Protein AF-A0A165KVC3-F1 (afdb_monomer)

Organism: NCBI:txid1314783

Radius of gyration: 18.14 Å; Cα contacts (8 Å, |Δi|>4): 206; chains: 1; bounding box: 57×39×47 Å

Nearest PDB structures (foldseek):
  8bv0-assembly2_C  TM=3.585E-01  e=6.090E+00  Solanum lycopersicum

Secondary structure (DSSP, 8-state):
-TTSS-HHHHHHHHH--HHHHHHHHHHHHHHHHTSSS--SS--HHHHHHHHHHHHT-----SSHHHHHHHHHHHHHS--EEEEE-GGG-SEEEE----HHHHHHHHHHHHTTSSSSSS-THHHHHHHHS---TTTHHHHHHHHHHHHHHHHHTSSBPPTT--S-SS---S--------B-------

pLDDT: mean 71.04, std 16.11, range [32.44, 91.25]

Structure (mmCIF, N/CA/C/O backbone):
data_AF-A0A165KVC3-F1
#
_entry.id   AF-A0A165KVC3-F1
#
loop_
_atom_site.group_PDB
_atom_site.id
_atom_site.type_symbol
_atom_site.label_atom_id
_atom_site.label_alt_id
_atom_site.label_comp_id
_atom_site.label_asym_id
_atom_site.label_entity_id
_atom_site.label_seq_id
_atom_site.pdbx_PDB_ins_code
_atom_site.Cartn_x
_atom_site.Cartn_y
_atom_site.Cartn_z
_atom_site.occupancy
_atom_site.B_iso_or_equiv
_atom_site.auth_seq_id
_atom_site.auth_comp_id
_atom_site.auth_asym_id
_atom_site.auth_atom_id
_atom_site.pdbx_PDB_model_num
ATOM 1 N N . MET A 1 1 ? 6.516 -11.580 -10.990 1.00 71.81 1 MET A N 1
ATOM 2 C CA . MET A 1 1 ? 5.979 -10.731 -9.897 1.00 71.81 1 MET A CA 1
ATOM 3 C C . MET A 1 1 ? 4.496 -10.422 -10.071 1.00 71.81 1 MET A C 1
ATOM 5 O O . MET A 1 1 ? 3.772 -10.575 -9.100 1.00 71.81 1 MET A O 1
ATOM 9 N N . ALA A 1 2 ? 4.031 -10.048 -11.270 1.00 78.44 2 ALA A N 1
ATOM 10 C CA . ALA A 1 2 ? 2.647 -9.614 -11.491 1.00 78.44 2 ALA A CA 1
ATOM 11 C C . ALA A 1 2 ? 1.550 -10.652 -11.191 1.00 78.44 2 ALA A C 1
ATOM 13 O O . ALA A 1 2 ? 0.465 -10.273 -10.769 1.00 78.44 2 ALA A O 1
ATOM 14 N N . HIS A 1 3 ? 1.837 -11.948 -11.338 1.00 83.44 3 HIS A N 1
ATOM 15 C CA . HIS A 1 3 ? 0.881 -13.023 -11.026 1.00 83.44 3 HIS A CA 1
ATOM 16 C C . HIS A 1 3 ? 0.833 -13.414 -9.540 1.00 83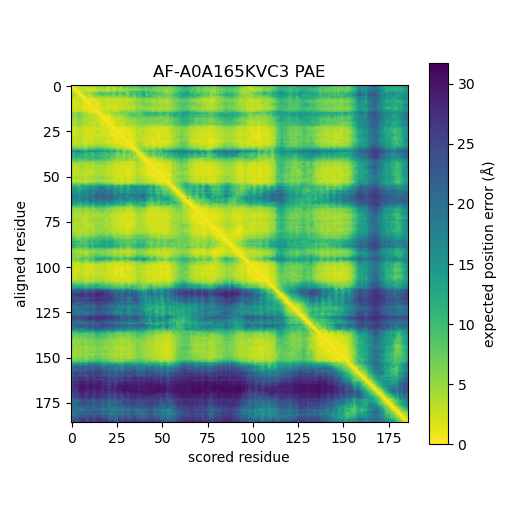.44 3 HIS A C 1
ATOM 18 O O . HIS A 1 3 ? 0.054 -14.287 -9.168 1.00 83.44 3 HIS A O 1
ATOM 24 N N . PHE A 1 4 ? 1.666 -12.813 -8.684 1.00 79.50 4 PHE A N 1
ATOM 25 C CA . PHE A 1 4 ? 1.647 -13.092 -7.249 1.00 79.50 4 PHE A CA 1
ATOM 26 C C . PHE A 1 4 ? 0.729 -12.099 -6.539 1.00 79.50 4 PHE A C 1
ATOM 28 O O . PHE A 1 4 ? 1.031 -10.908 -6.483 1.00 79.50 4 PHE A O 1
ATOM 35 N N . GLY A 1 5 ? -0.367 -12.600 -5.969 1.00 77.44 5 GLY A N 1
ATOM 36 C CA . GLY A 1 5 ? -1.343 -11.783 -5.255 1.00 77.44 5 GLY A CA 1
ATOM 37 C C . GLY A 1 5 ? -2.669 -11.683 -5.998 1.00 77.44 5 GLY A C 1
ATOM 38 O O . GLY A 1 5 ? -3.227 -12.696 -6.420 1.00 77.44 5 GLY A O 1
ATOM 39 N N . ARG A 1 6 ? -3.215 -10.470 -6.117 1.00 74.12 6 ARG A N 1
ATOM 40 C CA . ARG A 1 6 ? -4.521 -10.260 -6.745 1.00 74.12 6 ARG A CA 1
ATOM 41 C C . ARG A 1 6 ? -4.454 -10.443 -8.263 1.00 74.12 6 ARG A C 1
ATOM 43 O O . ARG A 1 6 ? -3.490 -10.013 -8.897 1.00 74.12 6 ARG A O 1
ATOM 50 N N . PRO A 1 7 ? -5.541 -10.939 -8.880 1.00 80.69 7 PRO A N 1
ATOM 51 C CA . PRO A 1 7 ? -5.613 -11.096 -10.330 1.00 80.69 7 PRO A CA 1
ATOM 52 C C . PRO A 1 7 ? -5.569 -9.761 -11.087 1.00 80.69 7 PRO A C 1
ATOM 54 O O . PRO A 1 7 ? -5.354 -9.772 -12.292 1.00 80.69 7 PRO A O 1
ATOM 57 N N . LEU A 1 8 ? -5.742 -8.616 -10.409 1.00 85.56 8 LEU A N 1
ATOM 58 C CA . LEU A 1 8 ? -5.713 -7.291 -11.032 1.00 85.56 8 LEU A CA 1
ATOM 59 C C . LEU A 1 8 ? -4.408 -7.052 -11.805 1.00 85.56 8 LEU A C 1
ATOM 61 O O . LEU A 1 8 ? -4.451 -6.734 -12.989 1.00 85.56 8 LEU A O 1
ATOM 65 N N . PHE A 1 9 ? -3.255 -7.209 -11.152 1.00 87.44 9 PHE A N 1
ATOM 66 C CA . PHE A 1 9 ? -1.968 -6.945 -11.798 1.00 87.44 9 PHE A CA 1
ATOM 67 C C . PHE A 1 9 ? -1.561 -8.053 -12.763 1.00 87.44 9 PHE A C 1
ATOM 69 O O . PHE A 1 9 ? -1.007 -7.747 -13.812 1.00 87.44 9 PHE A O 1
ATOM 76 N N . GLY A 1 10 ? -1.884 -9.311 -12.451 1.00 86.81 10 GLY A N 1
ATOM 77 C CA . GLY A 1 10 ? -1.649 -10.437 -13.357 1.00 86.81 10 GLY A CA 1
ATOM 78 C C . GLY A 1 10 ? -2.412 -10.272 -14.669 1.00 86.81 10 GLY A C 1
ATOM 79 O O . GLY A 1 10 ? -1.808 -10.311 -15.731 1.00 86.81 10 GLY A O 1
ATOM 80 N N . GLY A 1 11 ? -3.709 -9.963 -14.597 1.00 86.50 11 GLY A N 1
ATOM 81 C CA . GLY A 1 11 ? -4.533 -9.729 -15.783 1.00 86.50 11 GLY A CA 1
ATOM 82 C C . GLY A 1 11 ? -4.105 -8.497 -16.582 1.00 86.50 11 GLY A C 1
ATOM 83 O O . GLY A 1 11 ? -4.104 -8.541 -17.807 1.00 86.50 11 GLY A O 1
ATOM 84 N N . MET A 1 12 ? -3.692 -7.409 -15.917 1.00 86.38 12 MET A N 1
ATOM 85 C CA . MET A 1 12 ? -3.117 -6.249 -16.616 1.00 86.38 12 MET A CA 1
ATOM 86 C C . MET A 1 12 ? -1.773 -6.561 -17.274 1.00 86.38 12 MET A C 1
ATOM 88 O O . MET A 1 12 ? -1.472 -5.981 -18.309 1.00 86.38 12 MET A O 1
ATOM 92 N N . TYR A 1 13 ? -0.971 -7.447 -16.687 1.00 87.81 13 TYR A N 1
ATOM 93 C CA . TYR A 1 13 ? 0.283 -7.896 -17.281 1.00 87.81 13 TYR A CA 1
ATOM 94 C C . TYR A 1 13 ? 0.022 -8.774 -18.513 1.00 87.81 13 TYR A C 1
ATOM 96 O O . TYR A 1 13 ? 0.623 -8.548 -19.554 1.00 87.81 13 TYR A O 1
ATOM 104 N N . ASP A 1 14 ? -0.927 -9.710 -18.426 1.00 88.75 14 ASP A N 1
ATOM 105 C CA . ASP A 1 14 ? -1.271 -10.621 -19.527 1.00 88.75 14 ASP A CA 1
ATOM 106 C C . ASP A 1 14 ? -1.936 -9.911 -20.716 1.00 88.75 14 ASP A C 1
ATOM 108 O O . ASP A 1 14 ? -1.708 -10.275 -21.868 1.00 88.75 14 ASP A O 1
ATOM 112 N N . ALA A 1 15 ? -2.778 -8.909 -20.445 1.00 88.88 15 ALA A N 1
ATOM 113 C CA . ALA A 1 15 ? -3.524 -8.171 -21.467 1.00 88.88 15 ALA A CA 1
ATOM 114 C C . ALA A 1 15 ? -2.882 -6.826 -21.863 1.00 88.88 15 ALA A C 1
ATOM 116 O O . ALA A 1 15 ? -3.408 -6.131 -22.734 1.00 88.88 15 ALA A O 1
ATOM 117 N N . GLY A 1 16 ? -1.805 -6.418 -21.188 1.00 84.88 16 GLY A N 1
ATOM 118 C CA . GLY A 1 16 ? -1.180 -5.106 -21.343 1.00 84.88 16 GLY A CA 1
ATOM 119 C C . GLY A 1 16 ? -0.303 -4.987 -22.589 1.00 84.88 16 GLY A C 1
ATOM 120 O O . GLY A 1 16 ? 0.224 -5.970 -23.101 1.00 84.88 16 GLY A O 1
ATOM 121 N N . ASN A 1 17 ? -0.121 -3.756 -23.070 1.00 87.75 17 ASN A N 1
ATOM 122 C CA . ASN A 1 17 ? 0.885 -3.422 -24.080 1.00 87.75 17 ASN A CA 1
ATOM 123 C C . ASN A 1 17 ? 2.239 -3.080 -23.418 1.00 87.75 17 ASN A C 1
ATOM 125 O O . ASN A 1 17 ? 2.325 -2.943 -22.197 1.00 87.75 17 ASN A O 1
ATOM 129 N N . ASP A 1 18 ? 3.291 -2.883 -24.218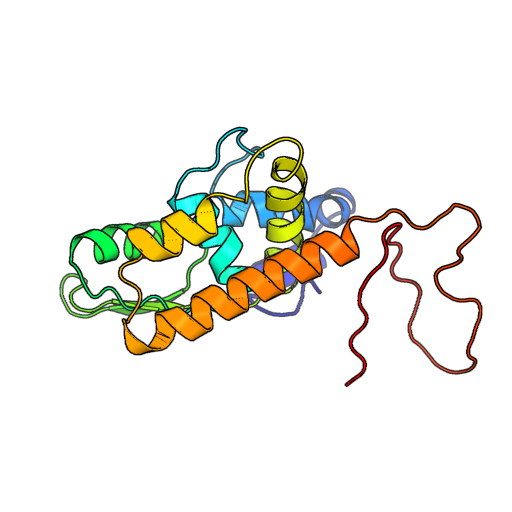 1.00 86.31 18 ASP A N 1
ATOM 130 C CA . ASP A 1 18 ? 4.648 -2.584 -23.719 1.00 86.31 18 ASP A CA 1
ATOM 131 C C . ASP A 1 18 ? 4.727 -1.345 -22.808 1.00 86.31 18 ASP A C 1
ATOM 133 O O . ASP A 1 18 ? 5.625 -1.241 -21.970 1.00 86.31 18 ASP A O 1
ATOM 137 N N . ASP A 1 19 ? 3.795 -0.402 -22.948 1.00 85.31 19 ASP A N 1
ATOM 138 C CA . ASP A 1 19 ? 3.709 0.783 -22.090 1.00 85.31 19 ASP A CA 1
ATOM 139 C C . ASP A 1 19 ? 3.171 0.419 -20.702 1.00 85.31 19 ASP A C 1
ATOM 141 O O . ASP A 1 19 ? 3.784 0.759 -19.692 1.00 85.31 19 ASP A O 1
ATOM 145 N N . ILE A 1 20 ? 2.092 -0.369 -20.636 1.00 81.88 20 ILE A N 1
ATOM 146 C CA . ILE A 1 20 ? 1.555 -0.898 -19.373 1.00 81.88 20 ILE A CA 1
ATOM 147 C C . ILE A 1 20 ? 2.599 -1.760 -18.663 1.00 81.88 20 ILE A C 1
ATOM 149 O O . ILE A 1 20 ? 2.740 -1.662 -17.447 1.00 81.88 20 ILE A O 1
ATOM 153 N N . LEU A 1 21 ? 3.343 -2.586 -19.402 1.00 83.94 21 LEU A N 1
ATOM 154 C CA . LEU A 1 21 ? 4.379 -3.445 -18.829 1.00 83.94 21 LEU A CA 1
ATOM 155 C C . LEU A 1 21 ? 5.537 -2.638 -18.235 1.00 83.94 21 LEU A C 1
ATOM 157 O O . LEU A 1 21 ? 6.023 -2.979 -17.154 1.00 83.94 21 LEU A O 1
ATOM 161 N N . ARG A 1 22 ? 5.955 -1.556 -18.906 1.00 85.00 22 ARG A N 1
ATOM 162 C CA . ARG A 1 22 ? 6.984 -0.641 -18.391 1.00 85.00 22 ARG A CA 1
ATOM 163 C C . ARG A 1 22 ? 6.512 0.130 -17.164 1.00 85.00 22 ARG A C 1
ATOM 165 O O . ARG A 1 22 ? 7.268 0.259 -16.203 1.00 85.00 22 ARG A O 1
ATOM 172 N N . ASP A 1 23 ? 5.256 0.564 -17.161 1.00 88.12 23 ASP A N 1
ATOM 173 C CA . ASP A 1 23 ? 4.713 1.436 -16.120 1.00 88.12 23 ASP A CA 1
ATOM 174 C C . ASP A 1 23 ? 3.945 0.684 -15.022 1.00 88.12 23 ASP A C 1
ATOM 176 O O . ASP A 1 23 ? 3.375 1.308 -14.125 1.00 88.12 23 ASP A O 1
ATOM 180 N N . ILE A 1 24 ? 3.942 -0.655 -15.025 1.00 89.06 24 ILE A N 1
ATOM 181 C CA . ILE A 1 24 ? 3.115 -1.461 -14.111 1.00 89.06 24 ILE A CA 1
ATOM 182 C C . ILE A 1 24 ? 3.391 -1.160 -12.632 1.00 89.06 24 ILE A C 1
ATOM 184 O O . ILE A 1 24 ? 2.469 -1.150 -11.816 1.00 89.06 24 ILE A O 1
ATOM 188 N N . ILE A 1 25 ? 4.646 -0.858 -12.279 1.00 89.00 25 ILE A N 1
ATOM 189 C CA . ILE A 1 25 ? 5.040 -0.478 -10.915 1.00 89.00 25 ILE A CA 1
ATOM 190 C C . ILE A 1 25 ? 4.497 0.913 -10.568 1.00 89.00 25 ILE A C 1
ATOM 192 O O . ILE A 1 25 ? 3.955 1.105 -9.481 1.00 89.00 25 ILE A O 1
ATOM 196 N N . ALA A 1 26 ? 4.588 1.873 -11.492 1.00 88.81 26 ALA A N 1
ATOM 197 C CA . ALA A 1 26 ? 4.032 3.210 -11.298 1.00 88.81 26 ALA A CA 1
ATOM 198 C C . ALA A 1 26 ? 2.503 3.151 -11.152 1.00 88.81 26 ALA A C 1
ATOM 200 O O . ALA A 1 26 ? 1.935 3.770 -10.252 1.00 88.81 26 ALA A O 1
ATOM 201 N N . TYR A 1 27 ? 1.839 2.328 -11.965 1.00 89.38 27 TYR A N 1
ATOM 202 C CA . TYR A 1 27 ? 0.403 2.091 -11.864 1.00 89.38 27 TYR A CA 1
ATOM 203 C C . TYR A 1 27 ? 0.014 1.444 -10.529 1.00 89.38 27 TYR A C 1
ATOM 205 O O . TYR A 1 27 ? -0.938 1.885 -9.880 1.00 89.38 27 TYR A O 1
ATOM 213 N N . ALA A 1 28 ? 0.763 0.431 -10.084 1.00 90.75 28 ALA 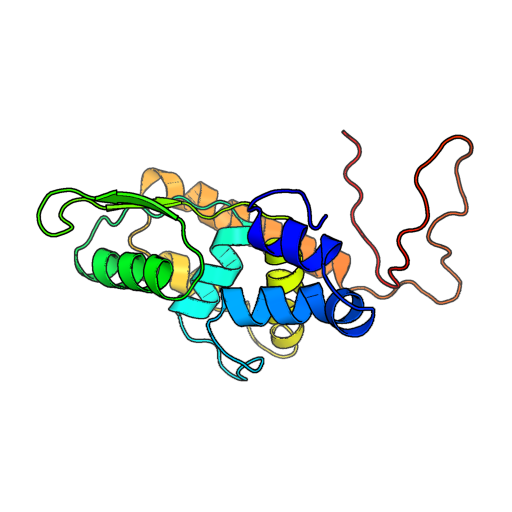A N 1
ATOM 214 C CA . ALA A 1 28 ? 0.578 -0.191 -8.776 1.00 90.75 28 ALA A CA 1
ATOM 215 C C . ALA A 1 28 ? 0.737 0.829 -7.638 1.00 90.75 28 ALA A C 1
ATOM 217 O O . ALA A 1 28 ? -0.081 0.850 -6.719 1.00 90.75 28 ALA A O 1
ATOM 218 N N . GLY A 1 29 ? 1.723 1.724 -7.741 1.00 90.69 29 GLY A N 1
ATOM 219 C CA . GLY A 1 29 ? 1.926 2.831 -6.809 1.00 90.69 29 GLY A CA 1
ATOM 220 C C . GLY A 1 29 ? 0.722 3.761 -6.762 1.00 90.69 29 GLY A C 1
ATOM 221 O O . GLY A 1 29 ? 0.151 3.958 -5.693 1.00 90.69 29 GLY A O 1
ATOM 222 N N . ASN A 1 30 ? 0.272 4.244 -7.920 1.00 91.25 30 ASN A N 1
ATOM 223 C CA . ASN A 1 30 ? -0.888 5.128 -8.044 1.00 91.25 30 ASN A CA 1
ATOM 224 C C . ASN A 1 30 ? -2.162 4.512 -7.453 1.00 91.25 30 ASN A C 1
ATOM 226 O O . ASN A 1 30 ? -2.935 5.194 -6.777 1.00 91.25 30 ASN A O 1
ATOM 230 N N . LYS A 1 31 ? -2.372 3.207 -7.667 1.00 91.06 31 LYS A N 1
ATOM 231 C CA . LYS A 1 31 ? -3.492 2.474 -7.066 1.00 91.06 31 LYS A CA 1
ATOM 232 C C . LYS A 1 31 ? -3.347 2.314 -5.557 1.00 91.06 31 LYS A C 1
ATOM 234 O O . LYS A 1 31 ? -4.343 2.445 -4.858 1.00 91.06 31 LYS A O 1
ATOM 239 N N . LEU A 1 32 ? -2.139 2.079 -5.051 1.00 90.44 32 LEU A N 1
ATOM 240 C CA . LEU A 1 32 ? -1.886 1.957 -3.617 1.00 90.44 32 LEU A CA 1
ATOM 241 C C . LEU A 1 32 ? -2.161 3.264 -2.863 1.00 90.44 32 LEU A C 1
ATOM 243 O O . LEU A 1 32 ? -2.712 3.238 -1.766 1.00 90.44 32 LEU A O 1
ATOM 247 N N . ILE A 1 33 ? -1.801 4.411 -3.438 1.00 90.12 33 ILE A N 1
ATOM 248 C CA . ILE A 1 33 ? -1.974 5.725 -2.795 1.00 90.12 33 ILE A CA 1
ATOM 249 C C . ILE A 1 33 ? -3.262 6.453 -3.199 1.00 90.12 33 ILE A C 1
ATOM 251 O O . ILE A 1 33 ? -3.480 7.577 -2.742 1.00 90.12 33 ILE A O 1
ATOM 255 N N . CYS A 1 34 ? -4.090 5.837 -4.047 1.00 91.06 34 CYS A N 1
ATOM 256 C CA . CYS A 1 34 ? -5.290 6.437 -4.632 1.00 91.06 34 CYS A CA 1
ATOM 257 C C . CYS A 1 34 ? -5.048 7.812 -5.283 1.00 91.06 34 CYS A C 1
ATOM 259 O O . CYS A 1 34 ? -5.874 8.717 -5.175 1.00 91.06 34 CYS A O 1
ATOM 261 N N . ALA A 1 35 ? -3.901 7.999 -5.939 1.00 86.12 35 ALA A N 1
ATOM 262 C CA . ALA A 1 35 ? -3.534 9.274 -6.547 1.00 86.12 35 ALA A CA 1
ATOM 263 C C . ALA A 1 35 ? -2.813 9.061 -7.888 1.00 86.12 35 ALA A C 1
ATOM 265 O O . ALA A 1 35 ? -2.043 8.113 -8.022 1.00 86.12 35 ALA A O 1
ATOM 266 N N . PRO A 1 36 ? -3.048 9.928 -8.891 1.00 72.81 36 PRO A N 1
ATOM 267 C CA . PRO A 1 36 ? -2.466 9.785 -10.227 1.00 72.81 36 PRO A CA 1
ATOM 268 C C . PRO A 1 36 ? -0.985 10.193 -10.312 1.00 72.81 36 PRO A C 1
ATOM 270 O O . PRO A 1 36 ? -0.344 9.928 -11.326 1.00 72.81 36 PRO A O 1
ATOM 273 N N . ALA A 1 37 ? -0.446 10.845 -9.279 1.00 68.00 37 ALA A N 1
ATOM 274 C CA . ALA A 1 37 ? 0.935 11.310 -9.220 1.00 68.00 37 ALA A CA 1
ATOM 275 C C . ALA A 1 37 ? 1.483 11.151 -7.801 1.00 68.00 37 ALA A C 1
ATOM 277 O O . ALA A 1 37 ? 0.722 11.311 -6.851 1.00 68.00 37 ALA A O 1
ATOM 278 N N . ASP A 1 38 ? 2.788 10.882 -7.686 1.00 69.62 38 ASP A N 1
ATOM 279 C CA . ASP A 1 38 ? 3.557 10.781 -6.437 1.00 69.62 38 ASP A CA 1
ATOM 280 C C . ASP A 1 38 ? 3.470 12.114 -5.655 1.00 69.62 38 ASP A C 1
ATOM 282 O O . ASP A 1 38 ? 4.162 13.074 -6.000 1.00 69.62 38 ASP A O 1
ATOM 286 N N . PRO A 1 39 ? 2.581 12.247 -4.648 1.00 68.38 39 PRO A N 1
ATOM 287 C CA . PRO A 1 39 ? 2.237 13.555 -4.090 1.00 68.38 39 PRO A CA 1
ATOM 288 C C . PRO A 1 39 ? 3.357 14.021 -3.166 1.00 68.38 39 PRO A C 1
ATOM 290 O O . PRO A 1 39 ? 3.621 13.297 -2.223 1.00 68.38 39 PRO A O 1
ATOM 293 N N . GLU A 1 40 ? 3.984 15.192 -3.331 1.00 69.88 40 GLU A N 1
ATOM 294 C CA . GLU A 1 40 ? 5.174 15.605 -2.540 1.00 69.88 40 GLU A CA 1
ATOM 295 C C . GLU A 1 40 ? 5.081 15.317 -1.027 1.00 69.88 40 GLU A C 1
ATOM 297 O O . GLU A 1 40 ? 6.043 14.853 -0.410 1.00 69.88 40 GLU A O 1
ATOM 302 N N . HIS A 1 41 ? 3.889 15.486 -0.446 1.00 73.38 41 HIS A N 1
ATOM 303 C CA . HIS A 1 4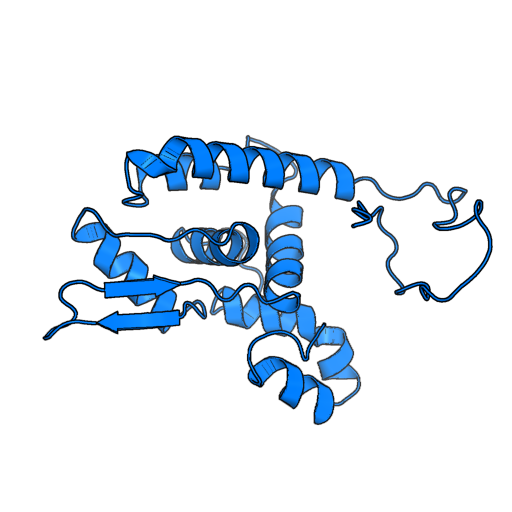1 ? 3.586 15.194 0.952 1.00 73.38 41 HIS A CA 1
ATOM 304 C C . HIS A 1 41 ? 2.489 14.123 1.028 1.00 73.38 41 HIS A C 1
ATOM 306 O O . HIS A 1 41 ? 1.328 14.437 0.761 1.00 73.38 41 HIS A O 1
ATOM 312 N N . PRO A 1 42 ? 2.814 12.861 1.370 1.00 75.62 42 PRO A N 1
ATOM 313 C CA . PRO A 1 42 ? 1.814 11.814 1.407 1.00 75.62 42 PRO A CA 1
ATOM 314 C C . PRO A 1 42 ? 0.952 11.993 2.657 1.00 75.62 42 PRO A C 1
ATOM 316 O O . PRO A 1 42 ? 1.450 12.322 3.739 1.00 75.62 42 PRO A O 1
ATOM 319 N N . SER A 1 43 ? -0.348 11.749 2.527 1.00 80.81 43 SER A N 1
ATOM 320 C CA . SER A 1 43 ? -1.246 11.738 3.676 1.00 80.81 43 SER A CA 1
ATOM 321 C C . SER A 1 43 ? -0.842 10.639 4.670 1.00 80.81 43 SER A C 1
ATOM 323 O O . SER A 1 43 ? -0.067 9.721 4.368 1.00 80.81 43 SER A O 1
ATOM 325 N N . VAL A 1 44 ? -1.383 10.708 5.889 1.00 77.50 44 VAL A N 1
ATOM 326 C CA . VAL A 1 44 ? -1.172 9.646 6.883 1.00 77.50 44 VAL A CA 1
ATOM 327 C C . VAL A 1 44 ? -1.696 8.308 6.352 1.00 77.50 44 VAL A C 1
ATOM 329 O O . VAL A 1 44 ? -0.993 7.311 6.474 1.00 77.50 44 VAL A O 1
ATOM 332 N N . ALA A 1 45 ? -2.863 8.292 5.700 1.00 80.94 45 ALA A N 1
ATOM 333 C CA . ALA A 1 45 ? -3.439 7.088 5.101 1.00 80.94 45 ALA A CA 1
ATOM 334 C C . ALA A 1 45 ? -2.556 6.525 3.974 1.00 80.94 45 ALA A C 1
ATOM 336 O O . ALA A 1 45 ? -2.241 5.340 3.985 1.00 80.94 45 ALA A O 1
ATOM 337 N N . GLN A 1 46 ? -2.038 7.376 3.082 1.00 85.81 46 GLN A N 1
ATOM 338 C CA . GLN A 1 46 ? -1.106 6.957 2.026 1.00 85.81 46 GLN A CA 1
ATOM 339 C C . GLN A 1 46 ? 0.187 6.366 2.603 1.00 85.81 46 GLN A C 1
ATOM 341 O O . GLN A 1 46 ? 0.676 5.338 2.138 1.00 85.81 46 GLN A O 1
ATOM 346 N N . SER A 1 47 ? 0.726 6.983 3.657 1.00 81.56 47 SER A N 1
ATOM 347 C CA . SER A 1 47 ? 1.920 6.476 4.340 1.00 81.56 47 SER A CA 1
ATOM 348 C C . SER A 1 47 ? 1.653 5.126 5.015 1.00 81.56 47 SER A C 1
ATOM 350 O O . SER A 1 47 ? 2.475 4.216 4.923 1.00 81.56 47 SER A O 1
ATOM 352 N N . LEU A 1 48 ? 0.495 4.978 5.669 1.00 80.50 48 LEU A N 1
ATOM 353 C CA . LEU A 1 48 ? 0.064 3.726 6.293 1.00 80.50 48 LEU A CA 1
ATOM 354 C C . LEU A 1 48 ? -0.160 2.621 5.258 1.00 80.50 48 LEU A C 1
ATOM 356 O O . LEU A 1 48 ? 0.259 1.493 5.495 1.00 80.50 48 LEU A O 1
ATOM 360 N N . ALA A 1 49 ? -0.739 2.943 4.103 1.00 85.50 49 ALA A N 1
ATOM 361 C CA . ALA A 1 49 ? -0.917 2.015 2.993 1.00 85.50 49 ALA A CA 1
ATOM 362 C C . ALA A 1 49 ? 0.424 1.486 2.472 1.00 85.50 49 ALA A C 1
ATOM 364 O O . ALA A 1 49 ? 0.637 0.273 2.416 1.00 85.50 49 ALA A O 1
ATOM 365 N N . CYS A 1 50 ? 1.360 2.395 2.175 1.00 86.00 50 CYS A N 1
ATOM 366 C CA . CYS A 1 50 ? 2.701 2.045 1.711 1.00 86.00 50 CYS A CA 1
ATOM 367 C C . CYS A 1 50 ? 3.472 1.197 2.722 1.00 86.00 50 CYS A C 1
ATOM 369 O O . CYS A 1 50 ? 4.261 0.346 2.336 1.00 86.00 50 CYS A O 1
ATOM 371 N N . ILE A 1 51 ? 3.264 1.410 4.016 1.00 81.81 51 ILE A N 1
ATOM 372 C CA . ILE A 1 51 ? 3.954 0.640 5.050 1.00 81.81 51 ILE A CA 1
ATOM 373 C C . ILE A 1 51 ? 3.276 -0.706 5.301 1.00 81.81 51 ILE A C 1
ATOM 375 O O . ILE A 1 51 ? 3.960 -1.719 5.458 1.00 81.81 51 ILE A O 1
ATOM 379 N N . GLY A 1 52 ? 1.945 -0.735 5.298 1.00 81.56 52 GLY A N 1
ATOM 380 C CA . GLY A 1 52 ? 1.161 -1.936 5.551 1.00 81.56 52 GLY A CA 1
ATOM 381 C C . GLY A 1 52 ? 1.472 -3.055 4.558 1.00 81.56 52 GLY A C 1
ATOM 382 O O . GLY A 1 52 ? 1.657 -4.198 4.972 1.00 81.56 52 GLY A O 1
ATOM 383 N N . VAL A 1 53 ? 1.645 -2.728 3.272 1.00 86.31 53 VAL A N 1
ATOM 384 C CA . VAL A 1 53 ? 2.026 -3.717 2.243 1.00 86.31 53 VAL A CA 1
ATOM 385 C C . VAL A 1 53 ? 3.454 -4.251 2.402 1.00 86.31 53 VAL A C 1
ATOM 387 O O . VAL A 1 53 ? 3.765 -5.320 1.885 1.00 86.31 53 VAL A O 1
ATOM 390 N N . ARG A 1 54 ? 4.326 -3.540 3.131 1.00 84.19 54 ARG A N 1
ATOM 391 C CA . ARG A 1 54 ? 5.742 -3.908 3.317 1.00 84.19 54 ARG A CA 1
ATOM 392 C C . ARG A 1 54 ? 6.017 -4.641 4.622 1.00 84.19 54 ARG A C 1
ATOM 394 O O . ARG A 1 54 ? 6.978 -5.397 4.692 1.00 84.19 5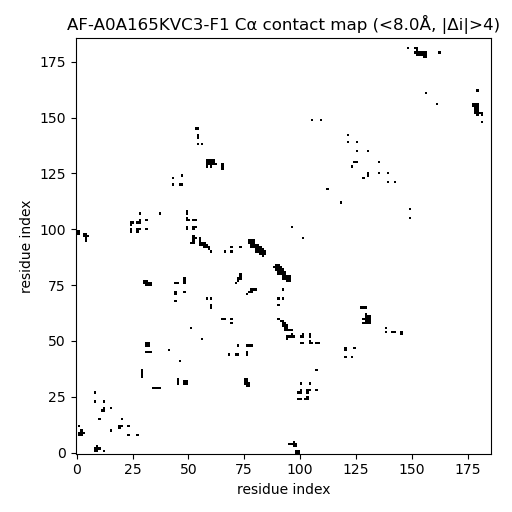4 ARG A O 1
ATOM 401 N N . MET A 1 55 ? 5.204 -4.405 5.650 1.00 76.81 55 MET A N 1
ATOM 402 C CA . MET A 1 55 ? 5.383 -4.999 6.979 1.00 76.81 55 MET A CA 1
ATOM 403 C C . MET A 1 55 ? 4.310 -6.024 7.347 1.00 76.81 55 MET A C 1
ATOM 405 O O . MET A 1 55 ? 4.408 -6.617 8.416 1.00 76.81 55 MET A O 1
ATOM 409 N N . SER A 1 56 ? 3.303 -6.235 6.487 1.00 67.38 56 SER A N 1
ATOM 410 C CA . SER A 1 56 ? 2.157 -7.113 6.759 1.00 67.38 56 SER A CA 1
ATOM 411 C C . SER A 1 56 ? 1.580 -6.873 8.162 1.00 67.38 56 SER A C 1
ATOM 413 O O . SER A 1 56 ? 1.438 -7.796 8.959 1.00 67.38 56 SER A O 1
ATOM 415 N N . THR A 1 57 ? 1.323 -5.610 8.506 1.00 62.03 57 THR A N 1
ATOM 416 C CA . THR A 1 57 ? 0.833 -5.247 9.840 1.00 62.03 57 THR A CA 1
ATOM 417 C C . THR A 1 57 ? -0.683 -5.386 9.918 1.00 62.03 57 THR A C 1
ATOM 419 O O . THR A 1 57 ? -1.420 -4.689 9.209 1.00 62.03 57 THR A O 1
ATOM 422 N N . ASP A 1 58 ? -1.139 -6.233 10.838 1.00 62.41 58 ASP A N 1
ATOM 423 C CA . ASP A 1 58 ? -2.531 -6.277 11.268 1.00 62.41 58 ASP A CA 1
ATOM 424 C C . ASP A 1 58 ? -2.816 -5.051 12.136 1.00 62.41 58 ASP A C 1
ATOM 426 O O . ASP A 1 58 ? -2.287 -4.899 13.241 1.00 62.41 58 ASP A O 1
ATOM 430 N N . PHE A 1 59 ? -3.655 -4.156 11.629 1.00 59.00 59 PHE A N 1
ATOM 431 C CA . PHE A 1 59 ? -4.171 -3.047 12.412 1.00 59.00 59 PHE A CA 1
ATOM 432 C C . PHE A 1 59 ? -5.486 -3.515 13.022 1.00 59.00 59 PHE A C 1
ATOM 434 O O . PHE A 1 59 ? -6.471 -3.742 12.323 1.00 59.00 59 PHE A O 1
ATOM 441 N N . ARG A 1 60 ? -5.487 -3.716 14.339 1.00 57.91 60 ARG A N 1
ATOM 442 C CA . ARG A 1 60 ? -6.718 -3.903 15.104 1.00 57.91 60 ARG A CA 1
ATOM 443 C C . ARG A 1 60 ? -7.072 -2.558 15.716 1.00 57.91 60 ARG A C 1
ATOM 445 O O . ARG A 1 60 ? -6.323 -2.120 16.584 1.00 57.91 60 ARG A O 1
ATOM 452 N N . PRO A 1 61 ? -8.150 -1.887 15.290 1.00 55.56 61 PRO A N 1
ATOM 453 C CA . PRO A 1 61 ? -8.515 -0.610 15.875 1.00 55.56 61 PRO A CA 1
ATOM 454 C C . PRO A 1 61 ? -8.901 -0.817 17.346 1.00 55.56 61 PRO A C 1
ATOM 456 O O . PRO A 1 61 ? -9.932 -1.400 17.660 1.00 55.56 61 PRO A O 1
ATOM 459 N N . CYS A 1 62 ? -8.065 -0.345 18.273 1.00 54.84 62 CYS A N 1
ATOM 460 C CA . CYS A 1 62 ? -8.412 -0.299 19.700 1.00 54.84 62 CYS A CA 1
ATOM 461 C C . CYS A 1 62 ? -9.217 0.960 20.082 1.00 54.84 62 CYS A C 1
ATOM 463 O O . CYS A 1 62 ? -9.533 1.151 21.256 1.00 54.84 62 CYS A O 1
ATOM 465 N N . ILE A 1 63 ? -9.484 1.861 19.128 1.00 58.22 63 ILE A N 1
ATOM 466 C CA . ILE A 1 63 ? -10.086 3.181 19.357 1.00 58.22 63 ILE A CA 1
ATOM 467 C C . ILE A 1 63 ? -10.989 3.525 18.157 1.00 58.22 63 ILE A C 1
ATOM 469 O O . ILE A 1 63 ? -10.539 3.319 17.030 1.00 58.22 63 ILE A O 1
ATOM 473 N N . PRO A 1 64 ? -12.185 4.119 18.348 1.00 59.38 64 PRO A N 1
ATOM 474 C CA . PRO A 1 64 ? -13.102 4.457 17.249 1.00 59.38 64 PRO A CA 1
ATOM 475 C C . PRO A 1 64 ? -12.477 5.317 16.138 1.00 59.38 64 PRO A C 1
ATOM 477 O O . PRO A 1 64 ? -12.691 5.069 14.962 1.00 59.38 64 PRO A O 1
ATOM 480 N N . ALA A 1 65 ? -11.605 6.273 16.483 1.00 61.00 65 ALA A N 1
ATOM 481 C CA . ALA A 1 65 ? -10.909 7.105 15.491 1.00 61.00 65 ALA A CA 1
ATOM 482 C C . ALA A 1 65 ? -9.973 6.309 14.550 1.00 61.00 65 ALA A C 1
ATOM 484 O O . ALA A 1 65 ? -9.611 6.789 13.475 1.00 61.00 65 ALA A O 1
ATOM 485 N N . ALA A 1 66 ? -9.554 5.103 14.951 1.00 65.75 66 ALA A N 1
ATOM 486 C CA . ALA A 1 66 ? -8.788 4.204 14.095 1.00 65.75 66 ALA A CA 1
ATOM 487 C C . ALA A 1 66 ? -9.694 3.428 13.122 1.00 65.75 66 ALA A C 1
ATOM 489 O O . ALA A 1 66 ? -9.221 3.055 12.054 1.00 65.75 66 ALA A O 1
ATOM 490 N N . GLU A 1 67 ? -10.984 3.241 13.431 1.00 72.44 67 GLU A N 1
ATOM 491 C CA . GLU A 1 67 ? -11.941 2.568 12.537 1.00 72.44 67 GLU A CA 1
ATOM 492 C C . GLU A 1 67 ? -12.174 3.377 11.254 1.00 72.44 67 GLU A C 1
ATOM 494 O O . GLU A 1 67 ? -12.105 2.818 10.163 1.00 72.44 67 GLU A O 1
ATOM 499 N N . ASP A 1 68 ? -12.320 4.702 11.353 1.00 78.81 68 ASP A N 1
ATOM 500 C CA . ASP A 1 68 ? -12.452 5.576 10.174 1.00 78.81 68 ASP A CA 1
ATOM 501 C C . ASP A 1 68 ? -11.213 5.513 9.267 1.00 78.81 68 ASP A C 1
ATOM 503 O O . ASP A 1 68 ? -11.310 5.510 8.035 1.00 78.81 68 ASP A O 1
ATOM 507 N N . THR A 1 69 ? -10.026 5.421 9.874 1.00 78.19 69 THR A N 1
ATOM 508 C CA . THR A 1 69 ? -8.768 5.281 9.127 1.00 78.19 69 THR A CA 1
ATOM 509 C C . THR A 1 69 ? -8.709 3.927 8.422 1.00 78.19 69 THR A C 1
ATOM 511 O O . THR A 1 69 ? -8.340 3.866 7.253 1.00 78.19 69 THR A O 1
ATOM 514 N N . GLU A 1 70 ? -9.117 2.849 9.092 1.00 79.94 70 GLU A N 1
ATOM 515 C CA . GLU A 1 70 ? -9.195 1.508 8.505 1.00 79.94 70 GLU A CA 1
ATOM 516 C C . GLU A 1 70 ? -10.167 1.444 7.325 1.00 79.94 70 GLU A C 1
ATOM 518 O O . GLU A 1 70 ? -9.817 0.926 6.263 1.00 79.94 70 GLU A O 1
ATOM 523 N N . LEU A 1 71 ? -11.359 2.026 7.472 1.00 85.00 71 LEU A N 1
ATOM 524 C CA . LEU A 1 71 ? -12.347 2.105 6.397 1.00 85.00 71 LEU A CA 1
ATOM 525 C C . LEU A 1 71 ? -11.829 2.926 5.211 1.00 85.00 71 LEU A C 1
ATOM 527 O O . LEU A 1 71 ? -12.017 2.520 4.066 1.00 85.00 71 LEU A O 1
ATOM 531 N N . THR A 1 72 ? -11.108 4.021 5.471 1.00 88.00 72 THR A N 1
ATOM 532 C CA . THR A 1 72 ? -10.441 4.806 4.418 1.00 88.00 72 THR A CA 1
ATOM 533 C C . THR A 1 72 ? -9.393 3.967 3.686 1.00 88.00 72 THR A C 1
ATOM 535 O O . THR A 1 72 ? -9.354 3.940 2.458 1.00 88.00 72 THR A O 1
ATOM 538 N N . LEU A 1 73 ? -8.564 3.216 4.419 1.00 87.38 73 LEU A N 1
ATOM 539 C CA . LEU A 1 73 ? -7.556 2.340 3.818 1.00 87.38 73 LEU A CA 1
ATOM 540 C C . LEU A 1 73 ? -8.183 1.228 2.960 1.00 87.38 73 LEU A C 1
ATOM 542 O O . LEU A 1 73 ? -7.623 0.861 1.926 1.00 87.38 73 LEU A O 1
ATOM 546 N N . VAL A 1 74 ? -9.336 0.696 3.370 1.00 89.06 74 VAL A N 1
ATOM 547 C CA . VAL A 1 74 ? -10.110 -0.283 2.588 1.00 89.06 74 VAL A CA 1
ATOM 548 C C . VAL A 1 74 ? -10.692 0.351 1.327 1.00 89.06 74 VAL A C 1
ATOM 550 O O . VAL A 1 74 ? -10.585 -0.235 0.251 1.00 89.06 74 VAL A O 1
ATOM 553 N N . ALA A 1 75 ? -11.292 1.536 1.449 1.00 90.94 75 ALA A N 1
ATOM 554 C CA . ALA A 1 75 ? -11.958 2.211 0.342 1.00 90.94 75 ALA A CA 1
ATOM 555 C C . ALA A 1 75 ? -10.972 2.702 -0.730 1.00 90.94 75 ALA A C 1
ATOM 557 O O . ALA A 1 75 ? -11.243 2.563 -1.922 1.00 90.94 75 ALA A O 1
ATOM 558 N N . GLU A 1 76 ? -9.832 3.256 -0.314 1.00 90.88 76 GLU A N 1
ATOM 559 C CA . GLU A 1 76 ? -8.948 4.017 -1.204 1.00 90.88 76 GLU A CA 1
ATOM 560 C C . GLU A 1 76 ? -7.599 3.325 -1.446 1.00 90.88 76 GLU A C 1
ATOM 562 O O . GLU A 1 76 ? -7.007 3.477 -2.510 1.00 90.88 76 GLU A O 1
ATOM 567 N N . HIS A 1 77 ? -7.104 2.508 -0.514 1.00 90.31 77 HIS A N 1
ATOM 568 C CA . HIS A 1 77 ? -5.692 2.103 -0.491 1.00 90.31 77 HIS A CA 1
ATOM 569 C C . HIS A 1 77 ? -5.443 0.595 -0.640 1.00 90.31 77 HIS A C 1
ATOM 571 O O . HIS A 1 77 ? -4.466 0.055 -0.116 1.00 90.31 77 HIS A O 1
ATOM 577 N N . LEU A 1 78 ? -6.322 -0.105 -1.364 1.00 89.88 78 LEU A N 1
ATOM 578 C CA . LEU A 1 78 ? -6.218 -1.545 -1.658 1.00 89.88 78 LEU A CA 1
ATOM 579 C C . LEU A 1 78 ? -6.111 -2.450 -0.414 1.00 89.88 78 LEU A C 1
ATOM 581 O O . LEU A 1 78 ? -5.674 -3.605 -0.519 1.00 89.88 78 LEU A O 1
ATOM 585 N N . ARG A 1 79 ? -6.528 -1.972 0.764 1.00 88.19 79 ARG A N 1
ATOM 586 C CA . ARG A 1 79 ? -6.599 -2.801 1.969 1.00 88.19 79 ARG A CA 1
ATOM 587 C C . ARG A 1 79 ? -7.767 -3.781 1.847 1.00 88.19 79 ARG A C 1
ATOM 589 O O . ARG A 1 79 ? -8.815 -3.466 1.291 1.00 88.19 79 ARG A O 1
ATOM 596 N N . LEU A 1 80 ? -7.568 -5.013 2.301 1.00 87.50 80 LEU A N 1
ATOM 597 C CA . LEU A 1 80 ? -8.599 -6.045 2.277 1.00 87.50 80 LEU A CA 1
ATOM 598 C C . LEU A 1 80 ? -9.519 -5.877 3.473 1.00 87.50 80 LEU A C 1
ATOM 600 O O . LEU A 1 80 ? -9.045 -5.819 4.605 1.00 87.50 80 LEU A O 1
ATOM 604 N N . LEU A 1 81 ? -10.822 -5.885 3.216 1.00 88.19 81 LEU A N 1
ATOM 605 C CA . LEU A 1 81 ? -11.830 -6.107 4.239 1.00 88.19 81 LEU A CA 1
ATOM 606 C C . LEU A 1 81 ? -12.062 -7.614 4.376 1.00 88.19 81 LEU A C 1
ATOM 608 O O . LEU A 1 81 ? -12.552 -8.245 3.443 1.00 88.19 81 LEU A O 1
ATOM 612 N N . LEU A 1 82 ? -11.688 -8.188 5.518 1.00 87.31 82 LEU A N 1
ATOM 613 C CA . LEU A 1 82 ? -11.867 -9.615 5.804 1.00 87.31 82 LEU A CA 1
ATOM 614 C C . LEU A 1 82 ? -13.184 -9.890 6.531 1.00 87.31 82 LEU A C 1
ATOM 616 O O . LEU A 1 82 ? -13.811 -10.922 6.311 1.00 87.31 82 LEU A O 1
ATOM 620 N N . TYR A 1 83 ? -13.602 -8.968 7.397 1.00 86.12 83 TYR A N 1
ATOM 621 C CA . TYR A 1 83 ? -14.863 -9.049 8.125 1.00 86.12 83 TYR A CA 1
ATOM 622 C C . TYR A 1 83 ? -15.345 -7.649 8.513 1.00 86.12 83 TYR A C 1
ATOM 624 O O . TYR A 1 83 ? -14.542 -6.787 8.867 1.00 86.12 83 TYR A O 1
ATOM 632 N N . ALA A 1 84 ? -16.659 -7.445 8.484 1.00 87.06 84 ALA A N 1
ATOM 633 C CA . ALA A 1 84 ? -17.323 -6.285 9.062 1.00 87.06 84 ALA A CA 1
ATOM 634 C C . ALA A 1 84 ? -18.615 -6.745 9.738 1.00 87.06 84 ALA A C 1
ATOM 636 O O . ALA A 1 84 ? -19.434 -7.423 9.113 1.00 87.06 84 ALA A O 1
ATOM 637 N N . GLY A 1 85 ? -18.804 -6.374 11.004 1.00 83.88 85 GLY A N 1
ATOM 638 C CA . GLY A 1 85 ? -20.080 -6.575 11.681 1.00 83.88 85 GLY A CA 1
ATOM 639 C C . GLY A 1 85 ? -21.175 -5.622 11.177 1.00 83.88 85 GLY A C 1
ATOM 640 O O . GLY A 1 85 ? -20.922 -4.745 10.342 1.00 83.88 85 GLY A O 1
ATOM 641 N N . PRO A 1 86 ? -22.413 -5.769 11.684 1.00 84.88 86 PRO A N 1
ATOM 642 C CA . PRO A 1 86 ? -23.531 -4.899 11.328 1.00 84.88 86 PRO A CA 1
ATOM 643 C C . PRO A 1 86 ? -23.188 -3.422 11.553 1.00 84.88 86 PRO A C 1
ATOM 645 O O . PRO A 1 86 ? -22.691 -3.048 12.611 1.00 84.88 86 PRO A O 1
ATOM 648 N N . GLY A 1 87 ? -23.431 -2.576 10.549 1.00 81.62 87 GLY A N 1
ATOM 649 C CA . GLY A 1 87 ? -23.089 -1.151 10.628 1.00 81.62 87 GLY A CA 1
ATOM 650 C C . GLY A 1 87 ? -21.584 -0.862 10.704 1.00 81.62 87 GLY A C 1
ATOM 651 O O . GLY A 1 87 ? -21.210 0.178 11.229 1.00 81.62 87 GLY A O 1
ATOM 652 N N . PHE A 1 88 ? -20.734 -1.771 10.206 1.00 75.62 88 PHE A N 1
ATOM 653 C CA . PHE A 1 88 ? -19.267 -1.701 10.285 1.00 75.62 88 PHE A CA 1
ATOM 654 C C . PHE A 1 88 ? -18.698 -1.773 11.710 1.00 75.62 88 PHE A C 1
ATOM 656 O O . PHE A 1 88 ? -17.541 -1.430 11.928 1.00 75.62 88 PHE A O 1
ATOM 663 N N . SER A 1 89 ? -19.462 -2.286 12.681 1.00 75.75 89 SER A N 1
ATOM 664 C CA . SER A 1 89 ? -18.934 -2.530 14.025 1.00 75.75 89 SER A CA 1
ATOM 665 C C . SER A 1 89 ? -17.931 -3.688 14.006 1.00 75.75 89 SER A C 1
ATOM 667 O O . SER A 1 89 ? -18.294 -4.798 13.606 1.00 75.75 89 SER A O 1
ATOM 669 N N . GLY A 1 90 ? -16.702 -3.471 14.478 1.00 73.75 90 GLY A N 1
ATOM 670 C CA . GLY A 1 90 ? -15.684 -4.523 14.527 1.00 73.75 90 GLY A CA 1
ATOM 671 C C . GLY A 1 90 ? -15.233 -4.944 13.128 1.00 73.75 90 GLY A C 1
ATOM 672 O O . GLY A 1 90 ? -15.677 -5.958 12.587 1.00 73.75 90 GLY A O 1
ATOM 673 N N . VAL A 1 91 ? -14.344 -4.144 12.545 1.00 78.12 91 VAL A N 1
ATOM 674 C CA . VAL A 1 91 ? -13.768 -4.376 11.219 1.00 78.12 91 VAL A CA 1
ATOM 675 C C . VAL A 1 91 ? -12.468 -5.165 11.359 1.00 78.12 91 VAL A C 1
ATOM 677 O O . VAL A 1 91 ? -11.576 -4.777 12.112 1.00 78.12 91 VAL A O 1
ATOM 680 N N . LEU A 1 92 ? -12.345 -6.264 10.614 1.00 79.81 92 LEU A N 1
ATOM 681 C CA . LEU A 1 92 ? -11.081 -6.969 10.430 1.00 79.81 92 LEU A CA 1
ATOM 682 C C . LEU A 1 92 ? -10.568 -6.699 9.023 1.00 79.81 92 LEU A C 1
ATOM 684 O O . LEU A 1 92 ? -11.236 -7.011 8.034 1.00 79.81 92 LEU A O 1
ATOM 688 N N . THR A 1 93 ? -9.363 -6.160 8.942 1.00 83.19 93 THR A N 1
ATOM 689 C CA . THR A 1 93 ? -8.709 -5.811 7.687 1.00 83.19 93 THR A CA 1
ATOM 690 C C . THR A 1 93 ? -7.323 -6.435 7.606 1.00 83.19 93 THR A C 1
ATOM 692 O O . THR A 1 93 ? -6.702 -6.736 8.625 1.00 83.19 93 THR A O 1
ATOM 695 N N . ALA A 1 94 ? -6.817 -6.598 6.388 1.00 81.06 94 ALA A N 1
ATOM 696 C CA . ALA A 1 94 ? -5.448 -7.038 6.151 1.00 81.06 94 ALA A CA 1
ATOM 697 C C . ALA A 1 94 ? -4.827 -6.307 4.958 1.00 81.06 94 ALA A C 1
ATOM 699 O O . ALA A 1 94 ? -5.520 -5.855 4.044 1.00 81.06 94 ALA A O 1
ATOM 700 N N . CYS A 1 95 ? -3.500 -6.210 4.944 1.00 79.00 95 CYS A N 1
ATOM 701 C CA . CYS A 1 95 ? -2.768 -5.812 3.746 1.00 79.00 95 CYS A CA 1
ATOM 702 C C . CYS A 1 95 ? -2.477 -7.044 2.892 1.00 79.00 95 CYS A C 1
ATOM 704 O O . CYS A 1 95 ? -2.012 -8.060 3.401 1.00 79.00 95 CYS A O 1
ATOM 706 N N . ALA A 1 96 ? -2.712 -6.943 1.585 1.00 71.31 96 ALA A N 1
ATOM 707 C CA . ALA A 1 96 ? -2.251 -7.959 0.653 1.00 71.31 96 ALA A CA 1
ATOM 708 C C . ALA A 1 96 ? -0.737 -7.784 0.442 1.00 71.31 96 ALA A C 1
ATOM 710 O O . ALA A 1 96 ? -0.280 -6.720 0.020 1.00 71.31 96 ALA A O 1
ATOM 711 N N . SER A 1 97 ? 0.042 -8.816 0.758 1.00 68.19 97 SER A N 1
ATOM 712 C CA . SER A 1 97 ? 1.494 -8.872 0.561 1.00 68.19 97 SER A CA 1
ATOM 713 C C . SER A 1 97 ? 1.832 -9.160 -0.906 1.00 68.19 97 SER A C 1
ATOM 715 O O . SER A 1 97 ? 2.350 -10.214 -1.267 1.00 68.19 97 SER A O 1
ATOM 717 N N . GLU A 1 98 ? 1.497 -8.215 -1.783 1.00 83.19 98 GLU A N 1
ATOM 718 C CA . GLU A 1 98 ? 1.738 -8.335 -3.222 1.00 83.19 98 GLU A CA 1
ATOM 719 C C . GLU A 1 98 ? 3.127 -7.788 -3.576 1.00 83.19 98 GLU A C 1
ATOM 721 O O . GLU A 1 98 ? 3.408 -6.623 -3.277 1.00 83.19 98 GLU A O 1
ATOM 726 N N . PRO A 1 99 ? 3.997 -8.562 -4.255 1.00 85.88 99 PRO A N 1
ATOM 727 C CA . PRO A 1 99 ? 5.349 -8.112 -4.588 1.00 85.88 99 PRO A CA 1
ATOM 728 C C . PRO A 1 99 ? 5.381 -6.805 -5.388 1.00 85.88 99 PRO A C 1
ATOM 730 O O . PRO A 1 99 ? 6.247 -5.968 -5.152 1.00 85.88 99 PRO A O 1
ATOM 733 N N . LEU A 1 100 ? 4.418 -6.594 -6.296 1.00 88.75 100 LEU A N 1
ATOM 734 C CA . LEU A 1 100 ? 4.319 -5.346 -7.061 1.00 88.75 100 LEU A CA 1
ATOM 735 C C . LEU A 1 100 ? 3.960 -4.142 -6.186 1.00 88.75 100 LEU A C 1
ATOM 737 O O . LEU A 1 100 ? 4.553 -3.081 -6.351 1.00 88.75 100 LEU A O 1
ATOM 741 N N . LEU A 1 101 ? 3.031 -4.298 -5.238 1.00 89.50 101 LEU A N 1
ATOM 742 C CA . LEU A 1 101 ? 2.683 -3.229 -4.297 1.00 89.50 101 LEU A CA 1
ATOM 743 C C . LEU A 1 101 ? 3.837 -2.947 -3.327 1.00 89.50 101 LEU A C 1
ATOM 745 O O . LEU A 1 101 ? 4.086 -1.793 -2.974 1.00 89.50 101 LEU A O 1
ATOM 749 N N . ALA A 1 102 ? 4.574 -3.981 -2.918 1.00 88.12 102 ALA A N 1
ATOM 750 C CA . ALA A 1 102 ? 5.764 -3.842 -2.083 1.00 88.12 102 ALA A CA 1
ATOM 751 C C . ALA A 1 102 ? 6.904 -3.099 -2.809 1.00 88.12 102 ALA A C 1
ATOM 753 O O . ALA A 1 102 ? 7.575 -2.264 -2.200 1.00 88.12 102 ALA A O 1
ATOM 754 N N . GLU A 1 103 ? 7.101 -3.353 -4.105 1.00 87.75 103 GLU A N 1
ATOM 755 C CA . GLU A 1 103 ? 8.090 -2.634 -4.920 1.00 87.75 103 GLU A CA 1
ATOM 756 C C . GLU A 1 103 ? 7.647 -1.191 -5.197 1.00 87.75 103 GLU A C 1
ATOM 758 O O . GLU A 1 103 ? 8.423 -0.251 -5.025 1.00 87.75 103 GLU A O 1
ATOM 763 N N . ALA A 1 104 ? 6.374 -0.988 -5.543 1.00 89.44 104 ALA A N 1
ATOM 764 C CA . ALA A 1 104 ? 5.829 0.342 -5.784 1.00 89.44 104 ALA A CA 1
ATOM 765 C C . ALA A 1 104 ? 5.882 1.223 -4.527 1.00 89.44 104 ALA A C 1
ATOM 767 O O . ALA A 1 104 ? 6.295 2.379 -4.587 1.00 89.44 104 ALA A O 1
ATOM 768 N N . SER A 1 105 ? 5.528 0.670 -3.364 1.00 88.12 105 SER A N 1
ATOM 769 C CA . SER A 1 105 ? 5.668 1.377 -2.086 1.00 88.12 105 SER A CA 1
ATOM 770 C C . SER A 1 105 ? 7.127 1.691 -1.752 1.00 88.12 105 SER A C 1
ATOM 772 O O . SER A 1 105 ? 7.400 2.776 -1.249 1.00 88.12 105 SER A O 1
ATOM 774 N N . TYR A 1 106 ? 8.082 0.805 -2.055 1.00 86.06 106 TYR A N 1
ATOM 775 C CA . TYR A 1 106 ? 9.503 1.124 -1.906 1.00 86.06 106 TYR A CA 1
ATOM 776 C C . TYR A 1 106 ? 9.906 2.337 -2.755 1.00 86.06 106 TYR A C 1
ATOM 778 O O . TYR A 1 106 ? 10.460 3.288 -2.206 1.00 86.06 106 TYR A O 1
ATOM 786 N N . GLU A 1 107 ? 9.577 2.355 -4.050 1.00 84.19 107 GLU A N 1
ATOM 787 C CA . GLU A 1 107 ? 9.905 3.479 -4.943 1.00 84.19 107 GLU A CA 1
ATOM 788 C C . GLU A 1 107 ? 9.271 4.803 -4.478 1.00 84.19 107 GLU A C 1
ATOM 790 O O . GLU A 1 107 ? 9.940 5.840 -4.492 1.00 84.19 107 GLU A O 1
ATOM 795 N N . LEU A 1 108 ? 8.029 4.769 -3.981 1.00 83.50 108 LEU A N 1
ATOM 796 C CA . LEU A 1 108 ? 7.342 5.947 -3.434 1.00 83.50 108 LEU A CA 1
ATOM 797 C C . LEU A 1 108 ? 8.009 6.479 -2.158 1.00 83.50 108 LEU A C 1
ATOM 799 O O . LEU A 1 108 ? 8.144 7.691 -1.980 1.00 83.50 108 LEU A O 1
ATOM 803 N N . LEU A 1 109 ? 8.417 5.595 -1.241 1.00 78.44 109 LEU A N 1
ATOM 804 C CA . LEU A 1 109 ? 8.948 6.011 0.060 1.00 78.44 109 LEU A CA 1
ATOM 805 C C . LEU A 1 109 ? 10.440 6.359 0.019 1.00 78.44 109 LEU A C 1
ATOM 807 O O . LEU A 1 109 ? 10.878 7.260 0.741 1.00 78.44 109 LEU A O 1
ATOM 811 N N . ILE A 1 110 ? 11.229 5.690 -0.825 1.00 75.62 110 ILE A N 1
ATOM 812 C CA . ILE A 1 110 ? 12.687 5.844 -0.838 1.00 75.62 110 ILE A CA 1
ATOM 813 C C . ILE A 1 110 ? 13.132 7.213 -1.363 1.00 75.62 110 ILE A C 1
ATOM 815 O O . ILE A 1 110 ? 14.079 7.798 -0.836 1.00 75.62 110 ILE A O 1
ATOM 819 N N . ARG A 1 111 ? 12.399 7.771 -2.337 1.00 66.75 111 ARG A N 1
ATOM 820 C CA . ARG A 1 111 ? 12.654 9.103 -2.916 1.00 66.75 111 ARG A CA 1
ATOM 821 C C . ARG A 1 111 ? 12.512 10.226 -1.891 1.00 66.75 111 ARG A C 1
ATOM 823 O O . ARG A 1 111 ? 13.198 11.236 -1.973 1.00 66.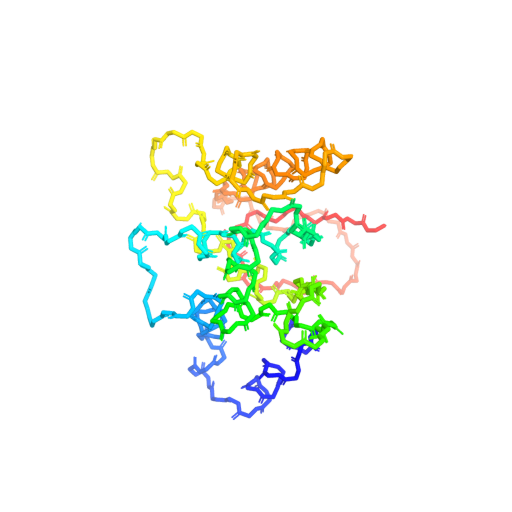75 111 ARG A O 1
ATOM 830 N N . ARG A 1 112 ? 11.657 10.025 -0.890 1.00 65.69 112 ARG A N 1
ATOM 831 C CA . ARG A 1 112 ? 11.301 11.022 0.135 1.00 65.69 112 ARG A CA 1
ATOM 832 C C . ARG A 1 112 ? 12.176 10.942 1.381 1.00 65.69 112 ARG A C 1
ATOM 834 O O . ARG A 1 112 ? 12.050 11.755 2.291 1.00 65.69 112 ARG A O 1
ATOM 841 N N . ARG A 1 113 ? 13.047 9.936 1.443 1.00 61.03 113 ARG A N 1
ATOM 842 C CA . ARG A 1 113 ? 13.898 9.639 2.595 1.00 61.03 113 ARG A CA 1
ATOM 843 C C . ARG A 1 113 ? 15.102 10.577 2.722 1.00 61.03 113 ARG A C 1
ATOM 845 O O . ARG A 1 113 ? 15.642 10.729 3.814 1.00 61.03 113 ARG A O 1
ATOM 852 N N . TRP A 1 114 ? 15.521 11.214 1.632 1.00 46.06 114 TRP A N 1
ATOM 853 C CA . TRP A 1 114 ? 16.723 12.045 1.584 1.00 46.06 114 TRP A CA 1
ATOM 854 C C . TRP A 1 114 ? 16.298 13.487 1.270 1.00 46.06 114 TRP A C 1
ATOM 856 O O . TRP A 1 114 ? 15.933 13.755 0.129 1.00 46.06 114 TRP A O 1
ATOM 866 N N . PRO A 1 115 ? 16.267 14.406 2.267 1.00 45.12 115 PRO A N 1
ATOM 867 C CA . PRO A 1 115 ? 17.508 14.838 2.917 1.00 45.12 115 PRO A CA 1
ATOM 868 C C . PRO A 1 115 ? 17.484 15.087 4.443 1.00 45.12 115 PRO A C 1
ATOM 870 O O . PRO A 1 115 ? 18.538 15.407 4.990 1.00 45.12 115 PRO A O 1
ATOM 873 N N . ARG A 1 116 ? 16.368 15.010 5.180 1.00 41.38 116 ARG A N 1
ATOM 874 C CA . ARG A 1 116 ? 16.348 15.418 6.601 1.00 41.38 116 ARG A CA 1
ATOM 875 C C . ARG A 1 116 ? 15.268 14.673 7.390 1.00 41.38 116 ARG A C 1
ATOM 877 O O . ARG A 1 116 ? 14.114 14.696 6.992 1.00 41.38 116 ARG A O 1
ATOM 884 N N . VAL A 1 117 ? 15.645 14.164 8.567 1.00 38.75 117 VAL A N 1
ATOM 885 C CA . VAL A 1 117 ? 14.794 13.581 9.633 1.00 38.75 117 VAL A CA 1
ATOM 886 C C . VAL A 1 117 ? 14.522 12.066 9.489 1.00 38.75 117 VAL A C 1
ATOM 888 O O . VAL A 1 117 ? 14.200 11.603 8.397 1.00 38.75 117 VAL A O 1
ATOM 891 N N . PRO A 1 118 ? 14.641 11.264 10.576 1.00 45.41 118 PRO A N 1
ATOM 892 C CA . PRO A 1 118 ? 14.148 9.888 10.591 1.00 45.41 118 PRO A CA 1
ATOM 893 C C . PRO A 1 118 ? 12.687 9.864 10.143 1.00 45.41 118 PRO A C 1
ATOM 895 O O . PRO A 1 118 ? 11.852 10.594 10.674 1.00 45.41 118 PRO A O 1
ATOM 898 N N . TYR A 1 119 ? 12.420 9.041 9.134 1.00 46.31 119 TYR A N 1
ATOM 899 C CA . TYR A 1 119 ? 11.154 8.946 8.426 1.00 46.31 119 TYR A CA 1
ATOM 900 C C . TYR A 1 119 ? 9.954 8.949 9.412 1.00 46.31 119 TYR A C 1
AT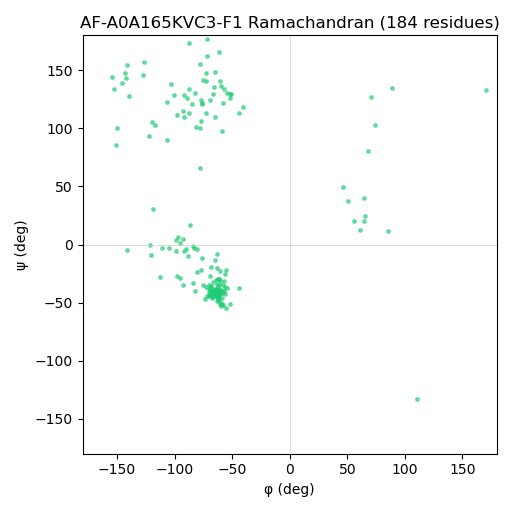OM 902 O O . TYR A 1 119 ? 9.808 8.020 10.216 1.00 46.31 119 TYR A O 1
ATOM 910 N N . PRO A 1 120 ? 9.108 10.004 9.404 1.00 49.62 120 PRO A N 1
ATOM 911 C CA . PRO A 1 120 ? 8.078 10.231 10.421 1.00 49.62 120 PRO A CA 1
ATOM 912 C C . PRO A 1 120 ? 7.003 9.139 10.554 1.00 49.62 120 PRO A C 1
ATOM 914 O O . PRO A 1 120 ? 6.437 9.025 11.642 1.00 49.62 120 PRO A O 1
ATOM 917 N N . PRO A 1 121 ? 6.709 8.294 9.548 1.00 53.62 121 PRO A N 1
ATOM 918 C CA . PRO A 1 121 ? 5.683 7.274 9.688 1.00 53.62 121 PRO A CA 1
ATOM 919 C C . PRO A 1 121 ? 5.926 6.258 10.790 1.00 53.62 121 PRO A C 1
ATOM 921 O O . PRO A 1 121 ? 4.947 5.855 11.389 1.00 53.62 121 PRO A O 1
ATOM 924 N N . CYS A 1 122 ? 7.160 5.899 11.161 1.00 51.28 122 CYS A N 1
ATOM 925 C CA . CYS A 1 122 ? 7.369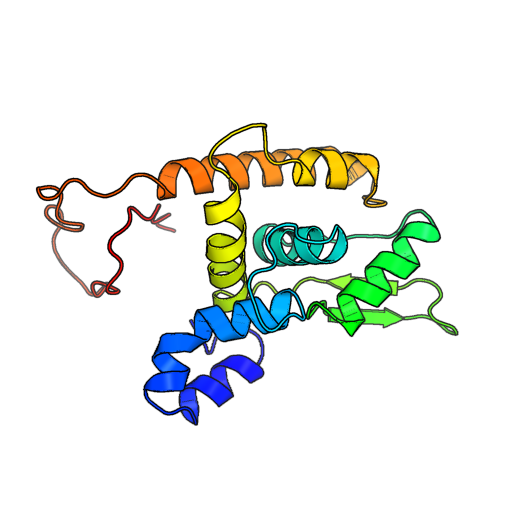 5.008 12.315 1.00 51.28 122 CYS A CA 1
ATOM 926 C C . CYS A 1 122 ? 6.855 5.636 13.618 1.00 51.28 122 CYS A C 1
ATOM 928 O O . CYS A 1 122 ? 6.190 4.978 14.418 1.00 51.28 122 CYS A O 1
ATOM 930 N N . ALA A 1 123 ? 7.117 6.930 13.817 1.00 51.06 123 ALA A N 1
ATOM 931 C CA . ALA A 1 123 ? 6.641 7.669 14.982 1.00 51.06 123 ALA A CA 1
ATOM 932 C C . ALA A 1 123 ? 5.129 7.945 14.907 1.00 51.06 123 ALA A C 1
ATOM 934 O O . ALA A 1 123 ? 4.442 7.870 15.926 1.00 51.06 123 ALA A O 1
ATOM 935 N N . THR A 1 124 ? 4.597 8.222 13.713 1.00 54.34 124 THR A N 1
ATOM 936 C CA . THR A 1 124 ? 3.161 8.440 13.483 1.00 54.34 124 THR A CA 1
ATOM 937 C C . THR A 1 124 ? 2.365 7.143 13.632 1.00 54.34 124 THR A C 1
ATOM 939 O O . THR A 1 124 ? 1.327 7.153 14.287 1.00 54.34 124 THR A O 1
ATOM 942 N N . ILE A 1 125 ? 2.881 6.015 13.134 1.00 57.16 125 ILE A N 1
ATOM 943 C CA . ILE A 1 125 ? 2.359 4.666 13.378 1.00 57.16 125 ILE A CA 1
ATOM 944 C C . ILE A 1 125 ? 2.364 4.413 14.879 1.00 57.16 125 ILE A C 1
ATOM 946 O O . ILE A 1 125 ? 1.325 4.117 15.447 1.00 57.16 125 ILE A O 1
ATOM 950 N N . SER A 1 126 ? 3.479 4.625 15.573 1.00 53.62 126 SER A N 1
ATOM 951 C CA . SER A 1 126 ? 3.551 4.333 17.009 1.00 53.62 126 SER A CA 1
ATOM 952 C C . SER A 1 126 ? 2.602 5.201 17.864 1.00 53.62 126 SER A C 1
ATOM 954 O O . SER A 1 126 ? 2.089 4.735 18.880 1.00 53.62 126 SER A O 1
ATOM 956 N N . LYS A 1 127 ? 2.310 6.446 17.447 1.00 52.66 127 LYS A N 1
ATOM 957 C CA . LYS A 1 127 ? 1.462 7.389 18.208 1.00 52.66 127 LYS A CA 1
ATOM 958 C C . LYS A 1 127 ? -0.022 7.420 17.815 1.00 52.66 127 LYS A C 1
ATOM 960 O O . LYS A 1 127 ? -0.831 7.770 18.668 1.00 52.66 127 LYS A O 1
ATOM 965 N N . ARG A 1 128 ? -0.394 7.124 16.562 1.00 52.62 128 ARG A N 1
ATOM 966 C CA . ARG A 1 128 ? -1.763 7.347 16.032 1.00 52.62 128 ARG A CA 1
ATOM 967 C C . ARG A 1 128 ? -2.492 6.099 15.525 1.00 52.62 128 ARG A C 1
ATOM 969 O O . ARG A 1 128 ? -3.674 6.190 15.233 1.00 52.62 128 ARG A O 1
ATOM 976 N N . SER A 1 129 ? -1.827 4.956 15.408 1.00 53.50 129 SER A N 1
ATOM 977 C CA . SER A 1 129 ? -2.341 3.819 14.620 1.00 53.50 129 SER A CA 1
ATOM 978 C C . SER A 1 129 ? -3.393 2.929 15.283 1.00 53.50 129 SER A C 1
ATOM 980 O O . SER A 1 129 ? -3.836 1.972 14.660 1.00 53.50 129 SER A O 1
ATOM 982 N N . GLY A 1 130 ? -3.746 3.145 16.552 1.00 53.38 130 GLY A N 1
ATOM 983 C CA . GLY A 1 130 ? -4.595 2.183 17.259 1.00 53.38 130 GLY A CA 1
ATOM 984 C C . GLY A 1 130 ? -3.983 0.777 17.375 1.00 53.38 130 GLY A C 1
ATOM 985 O O . GLY A 1 130 ? -4.708 -0.125 17.764 1.00 53.38 130 GLY A O 1
ATOM 986 N N . LEU A 1 131 ? -2.684 0.589 17.080 1.00 58.19 131 LEU A N 1
ATOM 987 C CA . LEU A 1 131 ? -1.998 -0.704 17.171 1.00 58.19 131 LEU A CA 1
ATOM 988 C C . LEU A 1 131 ? -2.096 -1.298 18.579 1.00 58.19 131 LEU A C 1
ATOM 990 O O . LEU A 1 131 ? -1.805 -0.615 19.576 1.00 58.19 131 LEU A O 1
ATOM 994 N N . ASP A 1 132 ? -2.426 -2.590 18.610 1.00 57.34 132 ASP A N 1
ATOM 995 C CA . ASP A 1 132 ? -2.491 -3.420 19.809 1.00 57.34 132 ASP A CA 1
ATOM 996 C C . ASP A 1 132 ? -1.188 -3.299 20.619 1.00 57.34 132 ASP A C 1
ATOM 998 O O . ASP A 1 132 ? -0.076 -3.413 20.095 1.00 57.34 132 ASP A O 1
ATOM 1002 N N . LEU A 1 133 ? -1.321 -3.031 21.920 1.00 55.69 133 LEU A N 1
ATOM 1003 C CA . LEU A 1 133 ? -0.206 -2.801 22.841 1.00 55.69 133 LEU A CA 1
ATOM 1004 C C . LEU A 1 133 ? 0.772 -3.986 22.862 1.00 55.69 133 LEU A C 1
ATOM 1006 O O . LEU A 1 133 ? 1.975 -3.764 23.005 1.00 55.69 133 LEU A O 1
ATOM 1010 N N . GLY A 1 134 ? 0.277 -5.212 22.654 1.00 57.84 134 GLY A N 1
ATOM 1011 C CA . GLY A 1 134 ? 1.099 -6.424 22.594 1.00 57.84 134 GLY A CA 1
ATOM 1012 C C . GLY A 1 134 ? 1.999 -6.516 21.356 1.00 57.84 134 GLY A C 1
ATOM 1013 O O . GLY A 1 134 ? 3.071 -7.116 21.420 1.00 57.84 134 GLY A O 1
ATOM 1014 N N . THR A 1 135 ? 1.622 -5.883 20.240 1.00 63.12 135 THR A N 1
ATOM 1015 C CA . THR A 1 135 ? 2.343 -5.976 18.956 1.00 63.12 135 THR A CA 1
ATOM 1016 C C . THR A 1 135 ? 3.153 -4.724 18.618 1.00 63.12 135 THR A C 1
ATOM 1018 O O . THR A 1 135 ? 3.898 -4.716 17.634 1.00 63.12 135 THR A O 1
ATOM 1021 N N . ARG A 1 136 ? 3.097 -3.672 19.449 1.00 67.69 136 ARG A N 1
ATOM 1022 C CA . ARG A 1 136 ? 3.871 -2.431 19.247 1.00 67.69 136 ARG A CA 1
ATOM 1023 C C . ARG A 1 136 ? 5.371 -2.675 19.133 1.00 67.69 136 ARG A C 1
ATOM 1025 O O . ARG A 1 136 ? 6.004 -2.101 18.253 1.00 67.69 136 ARG A O 1
ATOM 1032 N N . GLY A 1 137 ? 5.932 -3.539 19.981 1.00 68.19 137 GLY A N 1
ATOM 1033 C CA . GLY A 1 137 ? 7.356 -3.887 19.932 1.00 68.19 137 GLY A CA 1
ATOM 1034 C C . GLY A 1 137 ? 7.740 -4.554 18.610 1.00 68.19 137 GLY A C 1
ATOM 1035 O O . GLY A 1 137 ? 8.693 -4.128 17.962 1.00 68.19 137 GLY A O 1
ATOM 1036 N N . ALA A 1 138 ? 6.941 -5.529 18.168 1.00 73.69 138 ALA A N 1
ATOM 1037 C CA . ALA A 1 138 ? 7.131 -6.203 16.885 1.00 73.69 138 ALA A CA 1
ATOM 1038 C C . ALA A 1 138 ? 6.983 -5.236 15.702 1.00 73.69 138 ALA A C 1
ATOM 1040 O O . ALA A 1 138 ? 7.780 -5.279 14.772 1.00 73.69 138 ALA A O 1
ATOM 1041 N N . THR A 1 139 ? 6.026 -4.308 15.768 1.00 72.69 139 THR A N 1
ATOM 1042 C CA . THR A 1 139 ? 5.808 -3.314 14.708 1.00 72.69 139 THR A CA 1
ATOM 1043 C C . THR A 1 139 ? 6.963 -2.319 14.619 1.00 72.69 139 THR A C 1
ATOM 1045 O O . THR A 1 139 ? 7.431 -2.016 13.526 1.00 72.69 139 THR A O 1
ATOM 1048 N N . VAL A 1 140 ? 7.469 -1.832 15.757 1.00 74.31 140 VAL A N 1
ATOM 1049 C CA . VAL A 1 140 ? 8.653 -0.959 15.790 1.00 74.31 140 VAL A CA 1
ATOM 1050 C C . VAL A 1 140 ? 9.884 -1.702 15.273 1.00 74.31 140 VAL A C 1
ATOM 1052 O O . VAL A 1 140 ? 10.631 -1.142 14.476 1.00 74.31 140 VAL A O 1
ATOM 1055 N N . ALA A 1 141 ? 10.080 -2.962 15.671 1.00 77.31 141 ALA A N 1
ATOM 1056 C CA . ALA A 1 141 ? 11.177 -3.790 15.180 1.00 77.31 141 ALA A CA 1
ATOM 1057 C C . ALA A 1 141 ? 11.087 -4.021 13.664 1.00 77.31 141 ALA A C 1
ATOM 1059 O O . ALA A 1 141 ? 12.072 -3.802 12.964 1.00 77.31 141 ALA A O 1
ATOM 1060 N N . ALA A 1 142 ? 9.908 -4.377 13.144 1.00 78.06 142 ALA A N 1
ATOM 1061 C CA . ALA A 1 142 ? 9.666 -4.522 11.709 1.00 78.06 142 ALA A CA 1
ATOM 1062 C C . ALA A 1 142 ? 9.961 -3.217 10.960 1.00 78.06 142 ALA A C 1
ATOM 1064 O O . ALA A 1 142 ? 10.596 -3.240 9.908 1.00 78.06 142 ALA A O 1
ATOM 1065 N N . ALA A 1 143 ? 9.584 -2.074 11.536 1.00 76.25 143 ALA A N 1
ATOM 1066 C CA . ALA A 1 143 ? 9.817 -0.775 10.925 1.00 76.25 143 ALA A CA 1
ATOM 1067 C C . ALA A 1 143 ? 11.301 -0.390 10.911 1.00 76.25 143 ALA A C 1
ATOM 1069 O O . ALA A 1 143 ? 11.782 0.139 9.913 1.00 76.25 143 ALA A O 1
ATOM 1070 N N . LEU A 1 144 ? 12.046 -0.703 11.974 1.00 77.56 144 LEU A N 1
ATOM 1071 C CA . LEU A 1 144 ? 13.504 -0.553 12.006 1.00 77.56 144 LEU A CA 1
ATOM 1072 C C . LEU A 1 144 ? 14.193 -1.481 10.999 1.00 77.56 144 LEU A C 1
ATOM 1074 O O . LEU A 1 144 ? 15.134 -1.061 10.330 1.00 77.56 144 LEU A O 1
ATOM 1078 N N . LEU A 1 145 ? 13.721 -2.722 10.867 1.00 81.25 145 LEU A N 1
ATOM 1079 C CA . LEU A 1 145 ? 14.268 -3.690 9.918 1.00 81.25 145 LEU A CA 1
ATOM 1080 C C . LEU A 1 145 ? 14.020 -3.246 8.473 1.00 81.25 145 LEU A C 1
ATOM 1082 O O . LEU A 1 145 ? 14.928 -3.284 7.646 1.00 81.25 145 LEU A O 1
ATOM 1086 N N . LEU A 1 146 ? 12.805 -2.772 8.187 1.00 79.81 146 LEU A N 1
ATOM 1087 C CA . LEU A 1 146 ? 12.436 -2.199 6.899 1.00 79.81 146 LEU A CA 1
ATOM 1088 C C . LEU A 1 146 ? 13.283 -0.959 6.594 1.00 79.81 146 LEU A C 1
ATOM 1090 O O . LEU A 1 146 ? 13.818 -0.826 5.495 1.00 79.81 146 LEU A O 1
ATOM 1094 N N . ASP A 1 147 ? 13.462 -0.086 7.588 1.00 77.81 147 ASP A N 1
ATOM 1095 C CA . ASP A 1 147 ? 14.305 1.099 7.476 1.00 77.81 147 ASP A CA 1
ATOM 1096 C C . ASP A 1 147 ? 15.751 0.720 7.139 1.00 77.81 147 ASP A C 1
ATOM 1098 O O . ASP A 1 147 ? 16.325 1.326 6.233 1.00 77.81 147 ASP A O 1
ATOM 1102 N N . ALA A 1 148 ? 16.317 -0.280 7.820 1.00 79.19 148 ALA A N 1
ATOM 1103 C CA . ALA A 1 148 ? 17.672 -0.776 7.597 1.00 79.19 148 ALA A CA 1
ATOM 1104 C C . ALA A 1 148 ? 17.835 -1.442 6.222 1.00 79.19 148 ALA A C 1
ATOM 1106 O O . ALA A 1 148 ? 18.789 -1.120 5.510 1.00 79.19 148 ALA A O 1
ATOM 1107 N N . ARG A 1 149 ? 16.884 -2.303 5.824 1.00 81.19 149 ARG A N 1
ATOM 1108 C CA . ARG A 1 149 ? 16.828 -2.921 4.487 1.00 81.19 149 ARG A CA 1
ATOM 1109 C C . ARG A 1 149 ? 16.914 -1.849 3.412 1.00 81.19 149 ARG A C 1
ATOM 1111 O O . ARG A 1 149 ? 17.769 -1.922 2.539 1.00 81.19 149 ARG A O 1
ATOM 1118 N N . ASP A 1 150 ? 16.067 -0.836 3.519 1.00 79.12 150 ASP A N 1
ATOM 1119 C CA . ASP A 1 150 ? 15.998 0.237 2.538 1.00 79.12 150 ASP A CA 1
ATOM 1120 C C . ASP A 1 150 ? 17.293 1.050 2.459 1.00 79.12 150 ASP A C 1
ATOM 1122 O O . ASP A 1 150 ? 17.674 1.454 1.366 1.00 79.12 150 ASP A O 1
ATOM 1126 N N . ARG A 1 151 ? 18.016 1.254 3.576 1.00 75.06 151 ARG A N 1
ATOM 1127 C CA . ARG A 1 151 ? 19.358 1.876 3.520 1.00 75.06 151 ARG A CA 1
ATOM 1128 C C . ARG A 1 151 ? 20.315 1.001 2.733 1.00 75.06 151 ARG A C 1
ATOM 1130 O O . ARG A 1 151 ? 21.002 1.492 1.844 1.00 75.06 151 ARG A O 1
ATOM 1137 N N . ALA A 1 152 ? 20.349 -0.288 3.047 1.00 76.81 152 ALA A N 1
ATOM 1138 C CA . ALA A 1 152 ? 21.255 -1.230 2.408 1.00 76.81 152 ALA A CA 1
ATOM 1139 C C . ALA A 1 152 ? 20.999 -1.376 0.896 1.00 76.81 152 ALA A C 1
ATOM 1141 O O . ALA A 1 152 ? 21.951 -1.585 0.148 1.00 76.81 152 ALA A O 1
ATOM 1142 N N . THR A 1 153 ? 19.759 -1.195 0.428 1.00 74.06 153 THR A N 1
ATOM 1143 C CA . THR A 1 153 ? 19.401 -1.274 -1.002 1.00 74.06 153 THR A CA 1
ATOM 1144 C C . THR A 1 153 ? 19.497 0.056 -1.758 1.00 74.06 153 THR A C 1
ATOM 1146 O O . THR A 1 153 ? 19.280 0.089 -2.969 1.00 74.06 153 THR A O 1
ATOM 1149 N N . THR A 1 154 ? 19.808 1.168 -1.079 1.00 65.69 154 THR A N 1
ATOM 1150 C CA . THR A 1 154 ? 19.950 2.492 -1.724 1.00 65.69 154 THR A CA 1
ATOM 1151 C C . THR A 1 154 ? 21.341 2.818 -2.246 1.00 65.69 154 THR A C 1
ATOM 1153 O O . THR A 1 154 ? 21.490 3.811 -2.956 1.00 65.69 154 THR A O 1
ATOM 1156 N N . PHE A 1 155 ? 22.355 2.015 -1.931 1.00 63.72 155 PHE A N 1
ATOM 1157 C CA . PHE A 1 155 ? 23.698 2.255 -2.448 1.00 63.72 155 PHE A CA 1
ATOM 1158 C C . PHE A 1 155 ? 23.777 1.814 -3.920 1.00 63.72 155 PHE A C 1
ATOM 1160 O O . PHE A 1 155 ? 23.490 0.645 -4.209 1.00 63.72 155 PHE A O 1
ATOM 1167 N N . PRO A 1 156 ? 24.130 2.717 -4.857 1.00 57.56 156 PRO A N 1
ATOM 1168 C CA . PRO A 1 156 ? 24.376 2.323 -6.237 1.00 57.56 156 PRO A CA 1
ATOM 1169 C C . PRO A 1 156 ? 25.538 1.322 -6.282 1.00 57.56 156 PRO A C 1
ATOM 1171 O O . PRO A 1 156 ? 26.503 1.452 -5.525 1.00 57.56 156 PRO A O 1
ATOM 1174 N N . LEU A 1 157 ? 25.428 0.311 -7.147 1.00 54.59 157 LEU A N 1
ATOM 1175 C CA . LEU A 1 157 ? 26.569 -0.537 -7.499 1.00 54.59 157 LEU A CA 1
ATOM 1176 C C . LEU A 1 157 ? 27.647 0.364 -8.113 1.00 54.59 157 LEU A C 1
ATOM 1178 O O . LEU A 1 157 ? 27.324 1.251 -8.907 1.00 54.59 157 LEU A O 1
ATOM 1182 N N . ALA A 1 158 ? 28.910 0.174 -7.732 1.00 59.41 158 ALA A N 1
ATOM 1183 C CA . ALA A 1 158 ? 29.996 0.858 -8.427 1.00 59.41 158 ALA A CA 1
ATOM 1184 C C . ALA A 1 158 ? 30.056 0.345 -9.882 1.00 59.41 158 ALA A C 1
ATOM 1186 O O . ALA A 1 158 ? 29.725 -0.812 -10.128 1.00 59.41 158 ALA A O 1
ATOM 1187 N N . GLU A 1 159 ? 30.470 1.170 -10.852 1.00 57.19 159 GLU A N 1
ATOM 1188 C CA . GLU A 1 159 ? 30.500 0.799 -12.289 1.00 57.19 159 GLU A CA 1
ATOM 1189 C C . GLU A 1 159 ? 31.308 -0.484 -12.581 1.00 57.19 159 GLU A C 1
ATOM 1191 O O . GLU A 1 159 ? 31.116 -1.156 -13.590 1.00 57.19 159 GLU A O 1
ATOM 1196 N N . ASN A 1 160 ? 32.209 -0.826 -11.668 1.00 58.34 160 ASN A N 1
ATOM 1197 C CA . ASN A 1 160 ? 33.130 -1.953 -11.663 1.00 58.34 160 ASN A CA 1
ATOM 1198 C C . ASN A 1 160 ? 32.651 -3.151 -10.815 1.00 58.34 160 ASN A C 1
ATOM 1200 O O . ASN A 1 160 ? 33.374 -4.135 -10.675 1.00 58.34 160 ASN A O 1
ATOM 1204 N N . GLU A 1 161 ? 31.447 -3.084 -10.255 1.00 52.06 161 GLU A N 1
ATOM 1205 C CA . GLU A 1 161 ? 30.833 -4.133 -9.448 1.00 52.06 161 GLU A CA 1
ATOM 1206 C C . GLU A 1 161 ? 29.727 -4.808 -10.274 1.00 52.06 161 GLU A C 1
ATOM 1208 O O . GLU A 1 161 ? 28.574 -4.377 -10.294 1.00 52.06 161 GLU A O 1
ATOM 1213 N N . SER A 1 162 ? 30.084 -5.856 -11.024 1.00 50.38 162 SER A N 1
ATOM 1214 C CA . SER A 1 162 ? 29.092 -6.677 -11.723 1.00 50.38 162 SER A CA 1
ATOM 1215 C C . SER A 1 162 ? 28.223 -7.412 -10.695 1.00 50.38 162 SER A C 1
ATOM 1217 O O . SER A 1 162 ? 28.791 -7.998 -9.770 1.00 50.38 162 SER A O 1
ATOM 1219 N N . PRO A 1 163 ? 26.888 -7.461 -10.859 1.00 49.66 163 PRO A N 1
ATOM 1220 C CA . PRO A 1 163 ? 26.010 -8.155 -9.916 1.00 49.66 163 PRO A CA 1
ATOM 1221 C C . PRO A 1 163 ? 26.251 -9.672 -9.823 1.00 49.66 163 PRO A C 1
ATOM 1223 O O . PRO A 1 163 ? 25.722 -10.287 -8.910 1.00 49.66 163 PRO A O 1
ATOM 1226 N N . ASP A 1 164 ? 27.085 -10.247 -10.693 1.0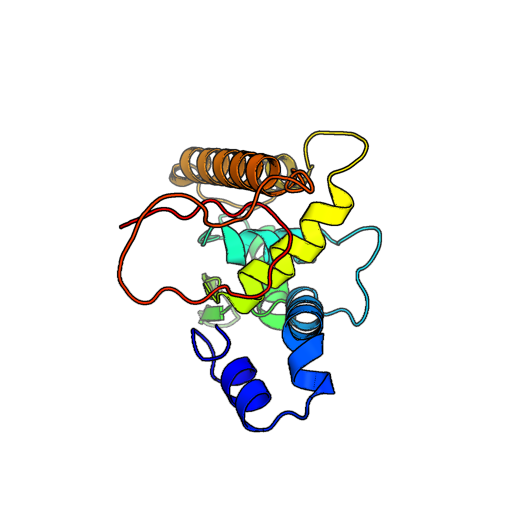0 48.03 164 ASP A N 1
ATOM 1227 C CA . ASP A 1 164 ? 27.537 -11.638 -10.640 1.00 48.03 164 ASP A CA 1
ATOM 1228 C C . ASP A 1 164 ? 28.942 -11.768 -11.242 1.00 48.03 164 ASP A C 1
ATOM 1230 O O . ASP A 1 164 ? 29.095 -11.831 -12.462 1.00 48.03 164 ASP A O 1
ATOM 1234 N N . SER A 1 165 ? 29.989 -11.839 -10.420 1.00 41.31 165 SER A N 1
ATOM 1235 C CA . SER A 1 165 ? 31.286 -12.357 -10.891 1.00 41.31 165 SER A CA 1
ATOM 1236 C C . SER A 1 165 ? 31.796 -13.563 -10.120 1.00 41.31 165 SER A C 1
ATOM 1238 O O . SER A 1 165 ? 32.833 -14.105 -10.496 1.00 41.31 165 SER A O 1
ATOM 1240 N N . ASP A 1 166 ? 31.075 -14.049 -9.106 1.00 43.78 166 ASP A N 1
ATOM 1241 C CA . ASP A 1 166 ? 31.545 -15.213 -8.361 1.00 43.78 166 ASP A CA 1
ATOM 1242 C C . ASP A 1 166 ? 30.404 -16.058 -7.779 1.00 43.78 166 ASP A C 1
ATOM 1244 O O . ASP A 1 166 ? 30.015 -15.897 -6.622 1.00 43.78 166 ASP A O 1
ATOM 1248 N N . ARG A 1 167 ? 29.873 -16.981 -8.595 1.00 39.25 167 ARG A N 1
ATOM 1249 C CA . ARG A 1 167 ? 29.824 -18.437 -8.321 1.00 39.25 167 ARG A CA 1
ATOM 1250 C C . ARG A 1 167 ? 28.955 -19.161 -9.350 1.00 39.25 167 ARG A C 1
ATOM 1252 O O . ARG A 1 167 ? 27.871 -18.728 -9.707 1.00 39.25 167 ARG A O 1
ATOM 1259 N N . GLY A 1 168 ? 29.491 -20.263 -9.864 1.00 39.88 168 GLY A N 1
ATOM 1260 C CA . GLY A 1 168 ? 28.937 -20.985 -11.000 1.00 39.88 168 GLY A CA 1
ATOM 1261 C C . GLY A 1 168 ? 27.644 -21.768 -10.748 1.00 39.88 168 GLY A C 1
ATOM 1262 O O . GLY A 1 168 ? 27.351 -22.180 -9.632 1.00 39.88 168 GLY A O 1
ATOM 1263 N N . ARG A 1 169 ? 27.016 -22.076 -11.890 1.00 40.47 169 ARG A N 1
ATOM 1264 C CA . ARG A 1 169 ? 25.924 -23.026 -12.173 1.00 40.47 169 ARG A CA 1
ATOM 1265 C C . ARG A 1 169 ? 24.519 -22.687 -11.651 1.00 40.47 169 ARG A C 1
ATOM 1267 O O . ARG A 1 169 ? 24.291 -22.546 -10.461 1.00 40.47 169 ARG A O 1
ATOM 1274 N N . ASP A 1 170 ? 23.617 -22.731 -12.634 1.00 42.38 170 ASP A N 1
ATOM 1275 C CA . ASP A 1 170 ? 22.154 -22.821 -12.621 1.00 42.38 170 ASP A CA 1
ATOM 1276 C C . ASP A 1 170 ? 21.316 -21.584 -12.235 1.00 42.38 170 ASP A C 1
ATOM 1278 O O . ASP A 1 170 ? 21.075 -21.263 -11.078 1.00 42.38 170 ASP A O 1
ATOM 1282 N N . ASP A 1 171 ? 20.772 -20.967 -13.294 1.00 45.97 171 ASP A N 1
ATOM 1283 C CA . ASP A 1 171 ? 19.359 -20.588 -13.435 1.00 45.97 171 ASP A CA 1
ATOM 1284 C C . ASP A 1 171 ? 18.722 -19.538 -12.508 1.00 45.97 171 ASP A C 1
ATOM 1286 O O . ASP A 1 171 ? 17.524 -19.603 -12.229 1.00 45.97 171 ASP A O 1
ATOM 1290 N N . LEU A 1 172 ? 19.425 -18.456 -12.166 1.00 43.84 172 LEU A N 1
ATOM 1291 C CA . LEU A 1 172 ? 18.754 -17.213 -11.752 1.00 43.84 172 LEU A CA 1
ATOM 1292 C C . LEU A 1 172 ? 19.178 -16.048 -12.645 1.00 43.84 172 LEU A C 1
ATOM 1294 O O . LEU A 1 172 ? 20.195 -15.393 -12.459 1.00 43.84 172 LEU A O 1
ATOM 1298 N N . ARG A 1 173 ? 18.361 -15.851 -13.682 1.00 44.19 173 ARG A N 1
ATOM 1299 C CA . ARG A 1 173 ? 18.472 -14.806 -14.700 1.00 44.19 173 ARG A CA 1
ATOM 1300 C C . ARG A 1 173 ? 18.613 -13.427 -14.055 1.00 44.19 173 ARG A C 1
ATOM 1302 O O . ARG A 1 173 ? 17.764 -13.029 -13.262 1.00 44.19 173 ARG A O 1
ATOM 1309 N N . PHE A 1 174 ? 19.627 -12.691 -14.498 1.00 45.56 174 PHE A N 1
ATOM 1310 C CA . PHE A 1 174 ? 19.732 -11.240 -14.377 1.00 45.56 174 PHE A CA 1
ATOM 1311 C C . PHE A 1 174 ? 18.366 -10.578 -14.640 1.00 45.56 174 PHE A C 1
ATOM 1313 O O . PHE A 1 174 ? 17.791 -10.737 -15.719 1.00 45.56 174 PHE A O 1
ATOM 1320 N N . ASP A 1 175 ? 17.832 -9.871 -13.645 1.00 50.47 175 ASP A N 1
ATOM 1321 C CA . ASP A 1 175 ? 16.468 -9.324 -13.645 1.00 50.47 175 ASP A CA 1
ATOM 1322 C C . ASP A 1 175 ? 16.379 -7.874 -14.163 1.00 50.47 175 ASP A C 1
ATOM 1324 O O . ASP A 1 175 ? 15.299 -7.282 -14.165 1.00 50.47 175 ASP A O 1
ATOM 1328 N N . GLY A 1 176 ? 17.498 -7.307 -14.634 1.00 45.41 176 GLY A N 1
ATOM 1329 C CA . GLY A 1 176 ? 17.557 -5.986 -15.264 1.00 45.41 176 GLY A CA 1
ATOM 1330 C C . GLY A 1 176 ? 17.693 -4.794 -14.308 1.00 45.41 176 GLY A C 1
ATOM 1331 O O . GLY A 1 176 ? 17.527 -3.658 -14.750 1.00 45.41 176 GLY A O 1
ATOM 1332 N N . VAL A 1 177 ? 17.986 -5.002 -13.017 1.00 43.84 177 VAL A N 1
ATOM 1333 C CA . VAL A 1 177 ? 17.986 -3.918 -12.015 1.00 43.84 177 VAL A CA 1
ATOM 1334 C C . VAL A 1 177 ? 19.398 -3.402 -11.686 1.00 43.84 177 VAL A C 1
ATOM 1336 O O . VAL A 1 177 ? 20.287 -4.155 -11.308 1.00 43.84 177 VAL A O 1
ATOM 1339 N N . ALA A 1 178 ? 19.593 -2.078 -11.756 1.00 48.12 178 ALA A N 1
ATOM 1340 C CA . ALA A 1 178 ? 20.881 -1.388 -11.555 1.00 48.12 178 ALA A CA 1
ATOM 1341 C C . ALA A 1 178 ? 21.231 -1.035 -10.082 1.00 48.12 178 ALA A C 1
ATOM 1343 O O . ALA A 1 178 ? 22.068 -0.169 -9.829 1.00 48.12 178 ALA A O 1
ATOM 1344 N N . LYS A 1 179 ? 20.570 -1.646 -9.089 1.00 53.69 179 LYS A N 1
ATOM 1345 C CA . LYS A 1 179 ? 20.742 -1.343 -7.649 1.00 53.69 179 LYS A CA 1
ATOM 1346 C C . LYS A 1 179 ? 21.045 -2.625 -6.863 1.00 53.69 179 LYS A C 1
ATOM 1348 O O . LYS A 1 179 ? 20.487 -3.673 -7.181 1.00 53.69 179 LYS A O 1
ATOM 1353 N N . ARG A 1 180 ? 21.871 -2.543 -5.804 1.00 56.22 180 ARG A N 1
ATOM 1354 C CA . ARG A 1 180 ? 22.161 -3.681 -4.905 1.00 56.22 180 ARG A CA 1
ATOM 1355 C C . ARG A 1 180 ? 20.860 -4.215 -4.284 1.00 56.22 180 ARG A C 1
ATOM 1357 O O . ARG A 1 180 ? 20.157 -3.478 -3.591 1.00 56.22 180 ARG A O 1
ATOM 1364 N N . ARG A 1 181 ? 20.555 -5.502 -4.486 1.00 56.22 181 ARG A N 1
ATOM 1365 C CA . ARG A 1 181 ? 19.484 -6.219 -3.771 1.00 56.22 181 ARG A CA 1
ATOM 1366 C C . ARG A 1 181 ? 20.091 -7.109 -2.689 1.00 56.22 181 ARG A C 1
ATOM 1368 O O . ARG A 1 181 ? 21.090 -7.781 -2.918 1.00 56.22 181 ARG A O 1
ATOM 1375 N N . ILE A 1 182 ? 19.464 -7.136 -1.512 1.00 54.00 182 ILE A N 1
ATOM 1376 C CA . ILE A 1 182 ? 19.729 -8.182 -0.520 1.00 54.00 182 ILE A CA 1
ATOM 1377 C C . ILE A 1 182 ? 18.968 -9.421 -0.993 1.00 54.00 182 ILE A C 1
ATOM 1379 O O . ILE A 1 182 ? 17.751 -9.496 -0.822 1.00 54.00 182 ILE A O 1
ATOM 1383 N N . VAL A 1 183 ? 19.668 -10.365 -1.618 1.00 49.78 183 VAL A N 1
ATOM 1384 C CA . VAL A 1 183 ? 19.122 -11.696 -1.896 1.00 49.78 183 VAL A CA 1
ATOM 1385 C C . VAL A 1 183 ? 19.268 -12.509 -0.614 1.00 49.78 183 VAL A C 1
ATOM 1387 O O . VAL A 1 183 ? 20.358 -12.956 -0.268 1.00 49.78 183 VAL A O 1
ATOM 1390 N N . THR A 1 184 ? 18.185 -12.654 0.144 1.00 36.84 184 THR A N 1
ATOM 1391 C CA . THR A 1 184 ? 18.147 -13.641 1.225 1.00 36.84 184 THR A CA 1
ATOM 1392 C C . THR A 1 184 ? 17.931 -15.007 0.590 1.00 36.84 184 THR A C 1
ATOM 1394 O O . THR A 1 184 ? 16.841 -15.287 0.091 1.00 36.84 184 THR A O 1
ATOM 1397 N N . VAL A 1 185 ? 18.987 -15.817 0.561 1.00 32.44 185 VAL A N 1
ATOM 1398 C CA . VAL A 1 185 ? 18.915 -17.224 0.155 1.00 32.44 185 VAL A CA 1
ATOM 1399 C C . VAL A 1 185 ? 18.087 -17.976 1.212 1.00 32.44 185 VAL A C 1
ATOM 1401 O O . VAL A 1 185 ? 18.349 -17.760 2.400 1.00 32.44 185 VAL A O 1
ATOM 1404 N N . PRO A 1 186 ? 17.068 -18.765 0.821 1.00 36.75 186 PRO A N 1
ATOM 1405 C CA . PRO A 1 186 ? 16.311 -19.607 1.747 1.00 36.75 186 PRO A CA 1
ATOM 1406 C C . PRO A 1 186 ? 17.157 -20.735 2.350 1.00 36.75 186 PRO A C 1
ATOM 1408 O O . PRO A 1 186 ? 18.102 -21.205 1.675 1.00 36.75 186 PRO A O 1
#

Foldseek 3Di:
DQPPWDCVSVVCCVPDDPVCVVCVLVVLLCQQQVHNDLDLDRDLLSLCSLVQLQLFDWQFQPDPVLLVSVVCCVVRHVKDFPDADVVRPGTGITHTNGPSSNSSSLVSVLVNCPDDDDDCSLVCCLPPNSHDPVCNVVSNVSVVVVVVQSVQFPDFQDPPHDPDDDDDDDDDDDPPDRTDHDPDDD

Sequence (186 aa):
MAHFGRPLFGGMYDAGNDDILRDIIAYAGNKLICAPADPEHPSVAQSLACIGVRMSTDFRPCIPAAEDTELTLVAEHLRLLLYAGPGFSGVLTACASEPLLAEASYELLIRRRWPRVPYPPCATISKRSGLDLGTRGATVAAALLLDARDRATTFPLAENESPDSDRGRDDLRFDGVAKRRIVTVP

Solvent-accessible surface area (backbone atoms only — not comparable to full-atom values): 11076 Å² total; per-residue (Å²): 100,48,73,48,67,60,65,67,49,24,50,47,56,75,74,43,53,77,64,49,63,71,41,45,44,59,51,36,30,27,50,36,53,60,35,98,59,92,56,98,73,69,50,73,65,38,50,48,35,43,45,25,28,66,63,63,52,72,56,48,56,76,40,74,79,27,45,60,51,51,52,47,34,38,76,48,25,69,30,40,78,76,44,62,38,82,94,59,47,71,59,39,48,41,42,62,78,21,58,47,48,33,51,16,26,45,62,63,51,59,70,69,56,69,88,74,70,83,71,59,61,64,59,48,47,74,74,66,49,32,58,49,80,88,49,47,64,58,51,53,51,50,48,51,51,52,53,51,50,53,57,66,40,66,47,68,55,54,99,85,53,67,98,75,84,84,82,86,87,82,93,74,76,86,85,84,72,84,51,43,73,88,80,78,80,132

Mean predicted aligned error: 11.63 Å